Protein AF-A0A803Q021-F1 (afdb_monomer_lite)

Radius of gyration: 22.7 Å; chains: 1; bounding box: 52×65×58 Å

Sequence (276 aa):
MDTQEGVPSMPSFDFHGIDQKLVDRMVYDSLVWSSLHGLVVGDKSVQRSGKVPGVGMVHAPFALLPMPFPETHWKLACEVAPIFNELVDRVSLDAKFLQDSLSRTKKADAFTSRLLDIHSKMLDINKKEEIRLGLHRSDYMLDEQTKSLLQIEMNTISSSFAGLSSLVSDLHRSLLDNYGKLLNLDSKRVPGNTAASQFADALAKAWTEYNNPRSTVMVVAQADERNMYDQHWLSSLLKERHNITSIRKTLAEIDAEGELQADGSLIVYVAITMEN

Organism: Cannabis sativa (NCBI:txid3483)

Foldseek 3Di:
DDDDDDDPDDPFQPPVPDDVVLVVVLVVVLQVLQVVPVQWFADPVDPCLQADPPPRIGHDDDDSADGDDDPVVVVVQVVCVVVVVVVVVVVLVPLVCVCVVCVVVLVVDVVVVVVNVVSVVCVVVVDDDPQDAFLKDWDWDQDPPVRDTDTPDIGRPDPFDLQSVQSNLVSNLVSCVVCVVVSVHHNVVRDHRCSLLVLLVRVLVSVVVVPDPPDAAEDADDNGGRSVSRVVSSQVSNCPVRVGHYDYDYPVQCVVFWDADPVRDIDGDDPPPPPD

Structure (mmCIF, N/CA/C/O backbone):
data_AF-A0A803Q021-F1
#
_entry.id   AF-A0A803Q021-F1
#
loop_
_atom_site.group_PDB
_atom_site.id
_atom_site.type_symbol
_atom_site.label_atom_id
_atom_site.label_alt_id
_atom_site.label_comp_id
_atom_site.label_asym_id
_atom_site.label_entity_id
_atom_site.label_seq_id
_atom_site.pdbx_PDB_ins_code
_atom_site.Cartn_x
_atom_site.Cartn_y
_atom_site.Cartn_z
_atom_site.occupancy
_atom_site.B_iso_or_equiv
_atom_site.auth_seq_id
_atom_site.auth_comp_id
_atom_site.auth_asym_id
_atom_site.auth_atom_id
_atom_site.pdbx_PDB_model_num
ATOM 1 N N . MET A 1 1 ? -19.982 -34.304 3.442 1.00 35.66 1 MET A N 1
ATOM 2 C CA . MET A 1 1 ? -20.777 -33.063 3.525 1.00 35.66 1 MET A CA 1
ATOM 3 C C . MET A 1 1 ? -20.976 -32.822 5.002 1.00 35.66 1 MET A C 1
ATOM 5 O O . MET A 1 1 ? -21.987 -33.240 5.546 1.00 35.66 1 MET A O 1
ATOM 9 N N . ASP A 1 2 ? -19.962 -32.260 5.651 1.00 34.19 2 ASP A N 1
ATOM 10 C CA . ASP A 1 2 ? -20.057 -31.916 7.064 1.00 34.19 2 ASP A CA 1
ATOM 11 C C . ASP A 1 2 ? -20.551 -30.478 7.139 1.00 34.19 2 ASP A C 1
ATOM 13 O O . ASP A 1 2 ? -19.912 -29.542 6.658 1.00 34.19 2 ASP A O 1
ATOM 17 N N . THR A 1 3 ? -21.768 -30.340 7.645 1.00 36.06 3 THR A N 1
ATOM 18 C CA . THR A 1 3 ? -22.418 -29.072 7.948 1.00 36.06 3 THR A CA 1
ATOM 19 C C . THR A 1 3 ? -21.598 -28.346 9.007 1.00 36.06 3 THR A C 1
ATOM 21 O O . THR A 1 3 ? -21.531 -28.806 10.145 1.00 36.06 3 THR A O 1
ATOM 24 N N . GLN A 1 4 ? -20.973 -27.223 8.642 1.00 41.44 4 GLN A N 1
ATOM 25 C CA . GLN A 1 4 ? -20.421 -26.288 9.620 1.00 41.44 4 GLN A CA 1
ATOM 26 C C . GLN A 1 4 ? -21.575 -25.766 10.479 1.00 41.44 4 GLN A C 1
ATOM 28 O O . GLN A 1 4 ? -22.439 -25.028 10.005 1.00 41.44 4 GLN A O 1
ATOM 33 N N . GLU A 1 5 ? -21.612 -26.218 11.730 1.00 41.47 5 GLU A N 1
ATOM 34 C CA . GLU A 1 5 ? -22.507 -25.709 12.761 1.00 41.47 5 GLU A CA 1
ATOM 35 C C . GLU A 1 5 ? -22.336 -24.191 12.899 1.00 41.47 5 GLU A C 1
ATOM 37 O O . GLU A 1 5 ? -21.226 -23.657 12.837 1.00 41.47 5 GLU A O 1
ATOM 42 N N . GLY A 1 6 ? -23.470 -23.499 13.036 1.00 42.66 6 GLY A N 1
ATOM 43 C CA . GLY A 1 6 ? -23.569 -22.047 12.988 1.00 42.66 6 GLY A CA 1
ATOM 44 C C . GLY A 1 6 ? -22.618 -21.356 13.960 1.00 42.66 6 GLY A C 1
ATOM 45 O O . GLY A 1 6 ? -22.761 -21.461 15.177 1.00 42.66 6 GLY A O 1
ATOM 46 N N . VAL A 1 7 ? -21.678 -20.592 13.404 1.00 44.84 7 VAL A N 1
ATOM 47 C CA . VAL A 1 7 ? -20.877 -19.631 14.163 1.00 44.84 7 VAL A CA 1
ATOM 48 C C . VAL A 1 7 ? -21.850 -18.628 14.798 1.00 44.84 7 VAL A C 1
ATOM 50 O O . VAL A 1 7 ? -22.617 -17.998 14.062 1.00 44.84 7 VAL A O 1
ATOM 53 N N . PRO A 1 8 ? -21.857 -18.462 16.134 1.00 42.19 8 PRO A N 1
ATOM 54 C CA . PRO A 1 8 ? -22.720 -17.489 16.790 1.00 42.19 8 PRO A CA 1
ATOM 55 C C . PRO A 1 8 ? -22.469 -16.100 16.198 1.00 42.19 8 PRO A C 1
ATOM 57 O O . PRO A 1 8 ? -21.315 -15.687 16.055 1.00 42.19 8 PRO A O 1
ATOM 60 N N . SER A 1 9 ? -23.534 -15.370 15.855 1.00 51.19 9 SER A N 1
ATOM 61 C CA . SER A 1 9 ? -23.416 -13.968 15.451 1.00 51.19 9 SER A CA 1
ATOM 62 C C . SER A 1 9 ? -22.733 -13.201 16.580 1.00 51.19 9 SER A C 1
ATOM 64 O O . SER A 1 9 ? -23.278 -13.128 17.685 1.00 51.19 9 SER A O 1
ATOM 66 N N . MET A 1 10 ? -21.537 -12.662 16.331 1.00 54.12 10 MET A N 1
ATOM 67 C CA . MET A 1 10 ? -20.866 -11.824 17.321 1.00 54.12 10 MET A CA 1
ATOM 68 C C . MET A 1 10 ? -21.789 -10.649 17.661 1.00 54.12 10 MET A C 1
ATOM 70 O O . MET A 1 10 ? -22.279 -10.005 16.730 1.00 54.12 10 MET A O 1
ATOM 74 N N . PRO A 1 11 ? -22.058 -10.365 18.949 1.00 55.38 11 PRO A N 1
ATOM 75 C CA . PRO A 1 11 ? -22.826 -9.186 19.309 1.00 55.38 11 PRO A CA 1
ATOM 76 C C . PRO A 1 11 ? -22.106 -7.962 18.737 1.00 55.38 11 PRO A C 1
ATOM 78 O O . PRO A 1 11 ? -20.938 -7.716 19.045 1.00 55.38 11 PRO A O 1
ATOM 81 N N . SER A 1 12 ? -22.781 -7.240 17.843 1.00 67.50 12 SER A N 1
ATOM 82 C CA . SER A 1 12 ? -22.238 -6.029 17.241 1.00 67.50 12 SER A CA 1
ATOM 83 C C . SER A 1 12 ? -22.109 -4.976 18.331 1.00 67.50 12 SER A C 1
ATOM 85 O O . SER A 1 12 ? -23.104 -4.611 18.959 1.00 67.50 12 SER A O 1
ATOM 87 N N . PHE A 1 13 ? -20.893 -4.493 18.565 1.00 79.94 13 PHE A N 1
ATOM 88 C CA . PHE A 1 13 ? -20.697 -3.307 19.382 1.00 79.94 13 PHE A CA 1
ATOM 89 C C . PHE A 1 13 ? -21.426 -2.132 18.714 1.00 79.94 13 PHE A C 1
ATOM 91 O O . PHE A 1 13 ? -21.143 -1.806 17.560 1.00 79.94 13 PHE A O 1
ATOM 98 N N . ASP A 1 14 ? -22.402 -1.543 19.407 1.00 88.38 14 ASP A N 1
ATOM 99 C CA . ASP A 1 14 ? -23.195 -0.439 18.870 1.00 88.38 14 ASP A CA 1
ATOM 100 C C . ASP A 1 14 ? -22.430 0.882 19.008 1.00 88.38 14 ASP A C 1
ATOM 102 O O . ASP A 1 14 ? -22.472 1.555 20.039 1.00 88.38 14 ASP A O 1
ATOM 106 N N . PHE A 1 15 ? -21.728 1.258 17.938 1.00 90.75 15 PHE A N 1
ATOM 107 C CA . PHE A 1 15 ? -21.011 2.529 17.860 1.00 90.75 15 PHE A CA 1
ATOM 108 C C . PHE A 1 15 ? -21.937 3.751 17.957 1.00 90.75 15 PHE A C 1
ATOM 110 O O . PHE A 1 15 ? -21.487 4.816 18.375 1.00 90.75 15 PHE A O 1
ATOM 117 N N . HIS A 1 16 ? -23.212 3.620 17.580 1.00 91.44 16 HIS A N 1
ATOM 118 C CA . HIS A 1 16 ? -24.169 4.729 17.575 1.00 91.44 16 HIS A CA 1
ATOM 119 C C . HIS A 1 16 ? -24.819 4.957 18.944 1.00 91.44 16 HIS A C 1
ATOM 121 O O . HIS A 1 16 ? -25.372 6.028 19.184 1.00 91.44 16 HIS A O 1
ATOM 127 N N . GLY A 1 17 ? -24.712 3.984 19.850 1.00 93.31 17 GLY A N 1
ATOM 128 C CA . GLY A 1 17 ? -25.168 4.088 21.235 1.00 93.31 17 GLY A CA 1
ATOM 129 C C . GLY A 1 17 ? -24.193 4.804 22.181 1.00 93.31 17 GLY A C 1
ATOM 130 O O . GLY A 1 17 ? -24.505 4.962 23.362 1.00 93.31 17 GLY A O 1
ATOM 131 N N . ILE A 1 18 ? -23.012 5.223 21.708 1.00 95.56 18 ILE A N 1
ATOM 132 C CA . ILE A 1 18 ? -22.006 5.908 22.535 1.00 95.56 18 ILE A CA 1
ATOM 133 C C . ILE A 1 18 ? -22.474 7.334 22.857 1.00 95.56 18 ILE A C 1
ATOM 135 O O . ILE A 1 18 ? -22.915 8.068 21.976 1.00 95.56 18 ILE A O 1
ATOM 139 N N . ASP A 1 19 ? -22.323 7.752 24.119 1.00 96.56 19 ASP A N 1
ATOM 140 C CA . ASP A 1 19 ? -22.608 9.126 24.545 1.00 96.56 19 ASP A CA 1
ATOM 141 C C . ASP A 1 19 ? -21.867 10.158 23.677 1.00 96.56 19 ASP A C 1
ATOM 143 O O . ASP A 1 19 ? -20.648 10.084 23.495 1.00 96.56 19 ASP A O 1
ATOM 147 N N . GLN A 1 20 ? -22.597 11.159 23.179 1.00 97.75 20 GLN A N 1
ATOM 148 C CA . GLN A 1 20 ? -22.058 12.138 22.233 1.00 97.75 20 GLN A CA 1
ATOM 149 C C . GLN A 1 20 ? -20.861 12.916 22.798 1.00 97.75 20 GLN A C 1
ATOM 151 O O . GLN A 1 20 ? -19.923 13.196 22.059 1.00 97.75 20 GLN A O 1
ATOM 156 N N . LYS A 1 21 ? -20.823 13.219 24.105 1.00 97.81 21 LYS A N 1
ATOM 157 C CA . LYS A 1 21 ? -19.677 13.940 24.691 1.00 97.81 21 LYS A CA 1
ATOM 158 C C . LYS A 1 21 ? -18.426 13.071 24.715 1.00 97.81 21 LYS A C 1
ATOM 160 O O . LYS A 1 21 ? -17.315 13.593 24.603 1.00 97.81 21 LYS A O 1
ATOM 165 N N . LEU A 1 22 ? -18.591 11.758 24.885 1.00 97.62 22 LEU A N 1
ATOM 166 C CA . LEU A 1 22 ? -17.490 10.809 24.770 1.00 97.62 22 LEU A CA 1
ATOM 167 C C . LEU A 1 22 ? -17.011 10.705 23.317 1.00 97.62 22 LEU A C 1
ATOM 169 O O . LEU A 1 22 ? -15.803 10.730 23.089 1.00 97.62 22 LEU A O 1
ATOM 173 N N . VAL A 1 23 ? -17.932 10.663 22.347 1.00 98.31 23 VAL A N 1
ATOM 174 C CA . VAL A 1 23 ? -17.594 10.712 20.913 1.00 98.31 23 VAL A CA 1
ATOM 175 C C . VAL A 1 23 ? -16.797 11.974 20.589 1.00 98.31 23 VAL A C 1
ATOM 177 O O . VAL A 1 23 ? -15.701 11.862 20.049 1.00 98.31 23 VAL A O 1
ATOM 180 N N . ASP A 1 24 ? -17.280 13.154 20.982 1.00 98.44 24 ASP A N 1
ATOM 181 C CA . ASP A 1 24 ? -16.617 14.437 20.711 1.00 98.44 24 ASP A CA 1
ATOM 182 C C . ASP A 1 24 ? -15.193 14.479 21.285 1.00 98.44 24 ASP A C 1
ATOM 184 O O . ASP A 1 24 ? -14.266 14.980 20.645 1.00 98.44 24 ASP A O 1
ATOM 188 N N . ARG A 1 25 ? -14.996 13.904 22.479 1.00 98.44 25 ARG A N 1
ATOM 189 C CA . ARG A 1 25 ? -13.673 13.807 23.101 1.00 98.44 25 ARG A CA 1
ATOM 190 C C . ARG A 1 25 ? -12.745 12.863 22.336 1.00 98.44 25 ARG A C 1
ATOM 192 O O . ARG A 1 25 ? -11.607 13.234 22.065 1.00 98.44 25 ARG A O 1
ATOM 199 N N . MET A 1 26 ? -13.220 11.673 21.966 1.00 98.56 26 MET A N 1
ATOM 200 C CA . MET A 1 26 ? -12.429 10.731 21.167 1.00 98.56 26 MET A CA 1
ATOM 201 C C . MET A 1 26 ? -12.078 11.316 19.797 1.00 98.56 26 MET A C 1
ATOM 203 O O . MET A 1 26 ? -10.949 11.154 19.338 1.00 98.56 26 MET A O 1
ATOM 207 N N . VAL A 1 27 ? -13.012 12.030 19.159 1.00 98.75 27 VAL A N 1
ATOM 208 C CA . VAL A 1 27 ? -12.762 12.744 17.902 1.00 98.75 27 VAL A CA 1
ATOM 209 C C . VAL A 1 27 ? -11.647 13.764 18.101 1.00 98.75 27 VAL A C 1
ATOM 211 O O . VAL A 1 27 ? -10.656 13.706 17.377 1.00 98.75 27 VAL A O 1
ATOM 214 N N . TYR A 1 28 ? -11.748 14.637 19.105 1.00 98.75 28 TYR A N 1
ATOM 215 C CA . TYR A 1 28 ? -10.704 15.620 19.400 1.00 98.75 28 TYR A CA 1
ATOM 216 C C . TYR A 1 28 ? -9.325 14.963 19.584 1.00 98.75 28 TYR A C 1
ATOM 218 O O . TYR A 1 28 ? -8.371 15.332 18.895 1.00 98.75 28 TYR A O 1
ATOM 226 N N . ASP A 1 29 ? -9.231 13.941 20.437 1.00 98.75 29 ASP A N 1
ATOM 227 C CA . ASP A 1 29 ? -7.969 13.244 20.705 1.00 98.75 29 ASP A CA 1
ATOM 228 C C . ASP A 1 29 ? -7.414 12.551 19.458 1.00 98.75 29 ASP A C 1
ATOM 230 O O . ASP A 1 29 ? -6.210 12.595 19.212 1.00 98.75 29 ASP A O 1
ATOM 234 N N . SER A 1 30 ? -8.278 11.954 18.632 1.00 98.75 30 SER A N 1
ATOM 235 C CA . SER A 1 30 ? -7.865 11.282 17.397 1.00 98.75 30 SER A CA 1
ATOM 236 C C . SER A 1 30 ? -7.298 12.252 16.358 1.00 98.75 30 SER A C 1
ATOM 238 O O . SER A 1 30 ? -6.314 11.935 15.686 1.00 98.75 30 SER A O 1
ATOM 240 N N . LEU A 1 31 ? -7.861 13.460 16.263 1.00 98.81 31 LEU A N 1
ATOM 241 C CA . LEU A 1 31 ? -7.383 14.512 15.366 1.00 98.81 31 LEU A CA 1
ATOM 242 C C . LEU A 1 31 ? -6.040 15.083 15.839 1.00 98.81 31 LEU A C 1
ATOM 244 O O . LEU A 1 31 ? -5.130 15.281 15.025 1.00 98.81 31 LEU A O 1
ATOM 248 N N . VAL A 1 32 ? -5.883 15.292 17.151 1.00 98.75 32 VAL A N 1
ATOM 249 C CA . VAL A 1 32 ? -4.602 15.693 17.752 1.00 98.75 32 VAL A CA 1
ATOM 250 C C . VAL A 1 32 ? -3.550 14.608 17.529 1.00 98.75 32 VAL A C 1
ATOM 252 O O . VAL A 1 32 ? -2.468 14.902 17.020 1.00 98.75 32 VAL A O 1
ATOM 255 N N . TRP A 1 33 ? -3.870 13.350 17.839 1.00 98.81 33 TRP A N 1
ATOM 256 C CA . TRP A 1 33 ? -2.958 12.223 17.660 1.00 98.81 33 TRP A CA 1
ATOM 257 C C . TRP A 1 33 ? -2.510 12.102 16.203 1.00 98.81 33 TRP A C 1
ATOM 259 O O . TRP A 1 33 ? -1.310 12.033 15.945 1.00 98.81 33 TRP A O 1
ATOM 269 N N . SER A 1 34 ? -3.448 12.173 15.253 1.00 98.75 34 SER A N 1
ATOM 270 C CA . SER A 1 34 ? -3.150 12.085 13.817 1.00 98.75 34 SER A CA 1
ATOM 271 C C . SER A 1 34 ? -2.183 13.175 13.358 1.00 98.75 34 SER A C 1
ATOM 273 O O . SER A 1 34 ? -1.263 12.904 12.588 1.00 98.75 34 SER A O 1
ATOM 275 N N . SER A 1 35 ? -2.354 14.392 13.881 1.00 98.56 35 SER A N 1
ATOM 276 C CA . SER A 1 35 ? -1.490 15.537 13.577 1.00 98.56 35 SER A CA 1
ATOM 277 C C . SER A 1 35 ? -0.072 15.364 14.133 1.00 98.56 35 SER A C 1
ATOM 279 O O . SER A 1 35 ? 0.894 15.724 13.466 1.00 98.56 35 SER A O 1
ATOM 281 N N . LEU A 1 36 ? 0.065 14.795 15.336 1.00 98.56 36 LEU A N 1
ATOM 282 C CA . LEU A 1 36 ? 1.360 14.581 15.996 1.00 98.56 36 LEU A CA 1
ATOM 283 C C . LEU A 1 36 ? 2.151 13.398 15.420 1.00 98.56 36 LEU A C 1
ATOM 285 O O . LEU A 1 36 ? 3.376 13.402 15.487 1.00 98.56 36 LEU A O 1
ATOM 289 N N . HIS A 1 37 ? 1.461 12.401 14.865 1.00 98.25 37 HIS A N 1
ATOM 290 C CA . HIS A 1 37 ? 2.068 11.146 14.407 1.00 98.25 37 HIS A CA 1
ATOM 291 C C . HIS A 1 37 ? 2.097 11.010 12.881 1.00 98.25 37 HIS A C 1
ATOM 293 O O . HIS A 1 37 ? 2.441 9.951 12.370 1.00 98.25 37 HIS A O 1
ATOM 299 N N . GLY A 1 38 ? 1.737 12.056 12.134 1.00 98.06 38 GLY A N 1
ATOM 300 C CA . GLY A 1 38 ? 1.836 12.047 10.673 1.00 98.06 38 GLY A CA 1
ATOM 301 C C . GLY A 1 38 ? 0.835 11.122 9.970 1.00 98.06 38 GLY A C 1
ATOM 302 O O . GLY A 1 38 ? 1.117 10.659 8.865 1.00 98.06 38 GLY A O 1
ATOM 303 N N . LEU A 1 39 ? -0.338 10.873 10.569 1.00 98.69 39 LEU A N 1
ATOM 304 C CA . LEU A 1 39 ? -1.477 10.232 9.897 1.00 98.69 39 LEU A CA 1
ATOM 305 C C . LEU A 1 39 ? -2.213 11.284 9.053 1.00 98.69 39 LEU A C 1
ATOM 307 O O . LEU A 1 39 ? -3.313 11.733 9.381 1.00 98.69 39 LEU A O 1
ATOM 311 N N . VAL A 1 40 ? -1.555 11.737 7.986 1.00 98.56 40 VAL A N 1
ATOM 312 C CA . VAL A 1 40 ? -1.977 12.888 7.178 1.00 98.56 40 VAL A CA 1
ATOM 313 C C . VAL A 1 40 ? -1.883 12.614 5.680 1.00 98.56 40 VAL A C 1
ATOM 315 O O . VAL A 1 40 ? -1.092 11.792 5.220 1.00 98.56 40 VAL A O 1
ATOM 318 N N . VAL A 1 41 ? -2.689 13.349 4.920 1.00 98.69 41 VAL A N 1
ATOM 319 C CA . VAL A 1 41 ? -2.677 13.413 3.455 1.00 98.69 41 VAL A CA 1
ATOM 320 C C . VAL A 1 41 ? -2.753 14.873 3.004 1.00 98.69 41 VAL A C 1
ATOM 322 O O . VAL A 1 41 ? -3.067 15.773 3.787 1.00 98.69 41 VAL A O 1
ATOM 325 N N . GLY A 1 42 ? -2.483 15.126 1.727 1.00 98.62 42 GLY A N 1
ATOM 326 C CA . GLY A 1 42 ? -2.761 16.418 1.114 1.00 98.62 42 GLY A CA 1
ATOM 327 C C . GLY A 1 42 ? -4.268 16.662 0.967 1.00 98.62 42 GLY A C 1
ATOM 328 O O . GLY A 1 42 ? -4.994 15.820 0.437 1.00 98.62 42 GLY A O 1
ATOM 329 N N . ASP A 1 43 ? -4.751 17.828 1.395 1.00 98.31 43 ASP A N 1
ATOM 330 C CA . ASP A 1 43 ? -6.150 18.229 1.257 1.00 98.31 43 ASP A CA 1
ATOM 331 C C . ASP A 1 43 ? -6.512 18.428 -0.222 1.00 98.31 43 ASP A C 1
ATOM 333 O O . ASP A 1 43 ? -5.882 19.203 -0.948 1.00 98.31 43 ASP A O 1
ATOM 337 N N . LYS A 1 44 ? -7.571 17.752 -0.676 1.00 96.88 44 LYS A N 1
ATOM 338 C CA . LYS A 1 44 ? -8.103 17.871 -2.039 1.00 96.88 44 LYS A CA 1
ATOM 339 C C . LYS A 1 44 ? -8.527 19.293 -2.417 1.00 96.88 44 LYS A C 1
ATOM 341 O O . LYS A 1 44 ? -8.500 19.615 -3.604 1.00 96.88 44 LYS A O 1
ATOM 346 N N . SER A 1 45 ? -8.902 20.120 -1.439 1.00 97.88 45 SER A N 1
ATOM 347 C CA . SER A 1 45 ? -9.303 21.517 -1.637 1.00 97.88 45 SER A CA 1
ATOM 348 C C . SER A 1 45 ? -8.114 22.461 -1.859 1.00 97.88 45 SER A C 1
ATOM 350 O O . SER A 1 45 ? -8.285 23.556 -2.392 1.00 97.88 45 SER A O 1
ATOM 352 N N . VAL A 1 46 ? -6.896 22.027 -1.516 1.00 98.00 46 VAL A N 1
ATOM 353 C CA . VAL A 1 46 ? -5.671 22.819 -1.648 1.00 98.00 46 VAL A CA 1
ATOM 354 C C . VAL A 1 46 ? -4.879 22.342 -2.862 1.00 98.00 46 VAL A C 1
ATOM 356 O O . VAL A 1 46 ? -4.320 21.250 -2.874 1.00 98.00 46 VAL A O 1
ATOM 359 N N . GLN A 1 47 ? -4.767 23.184 -3.890 1.00 95.81 47 GLN A N 1
ATOM 360 C CA . GLN A 1 47 ? -4.137 22.819 -5.168 1.00 95.81 47 GLN A CA 1
ATOM 361 C C . GLN A 1 47 ? -2.687 22.317 -5.029 1.00 95.81 47 GLN A C 1
ATOM 363 O O . GLN A 1 47 ? -2.258 21.451 -5.784 1.00 95.81 47 GLN A O 1
ATOM 368 N N . ARG A 1 48 ? -1.925 22.853 -4.067 1.00 97.31 48 ARG A N 1
ATOM 369 C CA . ARG A 1 48 ? -0.498 22.535 -3.875 1.00 97.31 48 ARG A CA 1
ATOM 370 C C . ARG A 1 48 ? -0.241 21.277 -3.039 1.00 97.31 48 ARG A C 1
ATOM 372 O O . ARG A 1 48 ? 0.903 20.834 -2.990 1.00 97.31 48 ARG A O 1
ATOM 379 N N . SER A 1 49 ? -1.262 20.700 -2.404 1.00 98.00 49 SER A N 1
ATOM 380 C CA . SER A 1 49 ? -1.102 19.638 -1.396 1.00 98.00 49 SER A CA 1
ATOM 381 C C . SER A 1 49 ? -0.615 18.295 -1.955 1.00 98.00 49 SER A C 1
ATOM 383 O O . SER A 1 49 ? -0.094 17.472 -1.213 1.00 98.00 49 SER A O 1
ATOM 385 N N . GLY A 1 50 ? -0.760 18.073 -3.267 1.00 97.25 50 GLY A N 1
ATOM 386 C CA . GLY A 1 50 ? -0.216 16.906 -3.968 1.00 97.25 50 GLY A CA 1
ATOM 387 C C . GLY A 1 50 ? 1.212 17.088 -4.493 1.00 97.25 50 GLY A C 1
ATOM 388 O O . GLY A 1 50 ? 1.783 16.131 -5.003 1.00 97.25 50 GLY A O 1
ATOM 389 N N . LYS A 1 51 ? 1.792 18.292 -4.384 1.00 97.06 51 LYS A N 1
ATOM 390 C CA . LYS A 1 51 ? 3.127 18.614 -4.931 1.00 97.06 51 LYS A CA 1
ATOM 391 C C . LYS A 1 51 ? 4.112 19.120 -3.888 1.00 97.06 51 LYS A C 1
ATOM 393 O O . LYS A 1 51 ? 5.305 18.875 -4.011 1.00 97.06 51 LYS A O 1
ATOM 398 N N . VAL A 1 52 ? 3.630 19.870 -2.898 1.00 97.81 52 VAL A N 1
ATOM 399 C CA . VAL A 1 52 ? 4.466 20.568 -1.918 1.00 97.81 52 VAL A CA 1
ATOM 400 C C . VAL A 1 52 ? 4.250 19.941 -0.541 1.00 97.81 52 VAL A C 1
ATOM 402 O O . VAL A 1 52 ? 3.203 20.188 0.067 1.00 97.81 52 VAL A O 1
ATOM 405 N N . PRO A 1 53 ? 5.218 19.160 -0.028 1.00 97.56 53 PRO A N 1
ATOM 406 C CA . PRO A 1 53 ? 5.140 18.604 1.315 1.00 97.56 53 PRO A CA 1
ATOM 407 C C . PRO A 1 53 ? 4.958 19.698 2.373 1.00 97.56 53 PRO A C 1
ATOM 409 O O . PRO A 1 53 ? 5.499 20.798 2.265 1.00 97.56 53 PRO A O 1
ATOM 412 N N . GLY A 1 54 ? 4.195 19.385 3.418 1.00 97.50 54 GLY A N 1
ATOM 413 C CA . GLY A 1 54 ? 3.970 20.275 4.564 1.00 97.50 54 GLY A CA 1
ATOM 414 C C . GLY A 1 54 ? 2.933 21.384 4.345 1.00 97.50 54 GLY A C 1
ATOM 415 O O . GLY A 1 54 ? 2.644 22.130 5.278 1.00 97.50 54 GLY A O 1
ATOM 416 N N . VAL A 1 55 ? 2.338 21.494 3.153 1.00 97.50 55 VAL A N 1
ATOM 417 C CA . VAL A 1 55 ? 1.338 22.523 2.826 1.00 97.50 55 VAL A CA 1
ATOM 418 C C . VAL A 1 55 ? -0.028 21.890 2.580 1.00 97.50 55 VAL A C 1
ATOM 420 O O . VAL A 1 55 ? -0.150 20.939 1.816 1.00 97.50 55 VAL A O 1
ATOM 423 N N . GLY A 1 56 ? -1.078 22.461 3.182 1.00 97.94 56 GLY A N 1
ATOM 424 C CA . GLY A 1 56 ? -2.453 21.990 2.984 1.00 97.94 56 GLY A CA 1
ATOM 425 C C . GLY A 1 56 ? -2.656 20.553 3.455 1.00 97.94 56 GLY A C 1
ATOM 426 O O . GLY A 1 56 ? -3.285 19.771 2.753 1.00 97.94 56 GLY A O 1
ATOM 427 N N . MET A 1 57 ? -2.065 20.192 4.595 1.00 98.44 57 MET A N 1
ATOM 428 C CA . MET A 1 57 ? -2.237 18.872 5.195 1.00 98.44 57 MET A CA 1
ATOM 429 C C . MET A 1 57 ? -3.585 18.769 5.898 1.00 98.44 57 MET A C 1
ATOM 431 O O . MET A 1 57 ? -4.032 19.712 6.550 1.00 98.44 57 MET A O 1
ATOM 435 N N . VAL A 1 58 ? -4.185 17.590 5.813 1.00 98.62 58 VAL A N 1
ATOM 436 C CA . VAL A 1 58 ? -5.363 17.195 6.582 1.00 98.62 58 VAL A CA 1
ATOM 437 C C . VAL A 1 58 ? -5.137 15.783 7.113 1.00 98.62 58 VAL A C 1
ATOM 439 O O . VAL A 1 58 ? -4.360 15.023 6.532 1.00 98.62 58 VAL A O 1
ATOM 442 N N . HIS A 1 59 ? -5.777 15.419 8.224 1.00 98.62 59 HIS A N 1
ATOM 443 C CA . HIS A 1 59 ? -5.728 14.039 8.701 1.00 98.62 59 HIS A CA 1
ATOM 444 C C . HIS A 1 59 ? -6.191 13.079 7.592 1.00 98.62 59 HIS A C 1
ATOM 446 O O . HIS A 1 59 ? -7.101 13.395 6.816 1.00 98.62 59 HIS A O 1
ATOM 452 N N . ALA A 1 60 ? -5.577 11.899 7.510 1.00 98.62 60 ALA A N 1
ATOM 453 C CA . ALA A 1 60 ? -6.112 10.848 6.656 1.00 98.62 60 ALA A CA 1
ATOM 454 C C . ALA A 1 60 ? -7.541 10.505 7.131 1.00 98.62 60 ALA A C 1
ATOM 456 O O . ALA A 1 60 ? -7.793 10.505 8.338 1.00 98.62 60 ALA A O 1
ATOM 457 N N . PRO A 1 61 ? -8.506 10.237 6.240 1.00 98.44 61 PRO A N 1
ATOM 458 C CA . PRO A 1 61 ? -9.812 9.748 6.668 1.00 98.44 61 PRO A CA 1
ATOM 459 C C . PRO A 1 61 ? -9.672 8.404 7.399 1.00 98.44 61 PRO A C 1
ATOM 461 O O . PRO A 1 61 ? -9.055 7.479 6.874 1.00 98.44 61 PRO A O 1
ATOM 464 N N . PHE A 1 62 ? -10.251 8.285 8.594 1.00 98.44 62 PHE A N 1
ATOM 465 C CA . PHE A 1 62 ? -10.211 7.065 9.404 1.00 98.44 62 PHE A CA 1
ATOM 466 C C . PHE A 1 62 ? -11.562 6.794 10.079 1.00 98.44 62 PHE A C 1
ATOM 468 O O . PHE A 1 62 ? -12.344 7.712 10.329 1.00 98.44 62 PHE A O 1
ATOM 475 N N . ALA A 1 63 ? -11.827 5.527 10.403 1.00 98.38 63 ALA A N 1
ATOM 476 C CA . ALA A 1 63 ? -12.882 5.163 11.347 1.00 98.38 63 ALA A CA 1
ATOM 477 C C . ALA A 1 63 ? -12.413 5.477 12.775 1.00 98.38 63 ALA A C 1
ATOM 479 O O . ALA A 1 63 ? -11.265 5.190 13.112 1.00 98.38 63 ALA A O 1
ATOM 480 N N . LEU A 1 64 ? -13.275 6.056 13.616 1.00 98.38 64 LEU A N 1
ATOM 481 C CA . LEU A 1 64 ? -12.889 6.492 14.966 1.00 98.38 64 LEU A CA 1
ATOM 482 C C . LEU A 1 64 ? -12.485 5.323 15.880 1.00 98.38 64 LEU A C 1
ATOM 484 O O . LEU A 1 64 ? -11.575 5.453 16.691 1.00 98.38 64 LEU A O 1
ATOM 488 N N . LEU A 1 65 ? -13.156 4.181 15.737 1.00 98.00 65 LEU A N 1
ATOM 489 C CA . LEU A 1 65 ? -12.914 2.959 16.500 1.00 98.00 65 LEU A CA 1
ATOM 490 C C . LEU A 1 65 ? -12.666 1.783 15.540 1.00 98.00 65 LEU A C 1
ATOM 492 O O . LEU A 1 65 ? -13.111 1.835 14.388 1.00 98.00 65 LEU A O 1
ATOM 496 N N . PRO A 1 66 ? -11.957 0.729 15.983 1.00 97.00 66 PRO A N 1
ATOM 497 C CA . PRO A 1 66 ? -11.662 -0.422 15.140 1.00 97.00 66 PRO A CA 1
ATOM 498 C C . PRO A 1 66 ? -12.924 -1.221 14.803 1.00 97.00 66 PRO A C 1
ATOM 500 O O . PRO A 1 66 ? -13.816 -1.397 15.635 1.00 97.00 66 PRO A O 1
ATOM 503 N N . MET A 1 67 ? -12.964 -1.761 13.586 1.00 94.12 67 MET A N 1
ATOM 504 C CA . MET A 1 67 ? -14.063 -2.608 13.126 1.00 94.12 67 MET A CA 1
ATOM 505 C C . MET A 1 67 ? -13.961 -4.022 13.720 1.00 94.12 67 MET A C 1
ATOM 507 O O . MET A 1 67 ? -12.874 -4.608 13.698 1.00 94.12 67 MET A O 1
ATOM 511 N N . PRO A 1 68 ? -15.068 -4.619 14.205 1.00 93.75 68 PRO A N 1
ATOM 512 C CA . PRO A 1 68 ? -15.075 -6.013 14.626 1.00 93.75 68 PRO A CA 1
ATOM 513 C C . PRO A 1 68 ? -14.791 -6.941 13.443 1.00 93.75 68 PRO A C 1
ATOM 515 O O . PRO A 1 68 ? -15.440 -6.849 12.402 1.00 93.75 68 PRO A O 1
ATOM 518 N N . PHE A 1 69 ? -13.857 -7.873 13.623 1.00 96.12 69 PHE A N 1
ATOM 519 C CA . PHE A 1 69 ? -13.540 -8.886 12.622 1.00 96.12 69 PHE A CA 1
ATOM 520 C C . PHE A 1 69 ? -13.197 -10.221 13.302 1.00 96.12 69 PHE A C 1
ATOM 522 O O . PHE A 1 69 ? -12.484 -10.211 14.311 1.00 96.12 69 PHE A O 1
ATOM 529 N N . PRO A 1 70 ? -13.697 -11.374 12.814 1.00 96.44 70 PRO A N 1
ATOM 530 C CA . PRO A 1 70 ? -13.415 -12.657 13.449 1.00 96.44 70 PRO A CA 1
ATOM 531 C C . PRO A 1 70 ? -11.933 -13.038 13.355 1.00 96.44 70 PRO A C 1
ATOM 533 O O . PRO A 1 70 ? -11.335 -13.051 12.279 1.00 96.44 70 PRO A O 1
ATOM 536 N N . GLU A 1 71 ? -11.352 -13.426 14.490 1.00 96.88 71 GLU A N 1
ATOM 537 C CA . GLU A 1 71 ? -9.938 -13.810 14.582 1.00 96.88 71 GLU A CA 1
ATOM 538 C C . GLU A 1 71 ? -9.600 -15.022 13.695 1.00 96.88 71 GLU A C 1
ATOM 540 O O . GLU A 1 71 ? -8.503 -15.104 13.150 1.00 96.88 71 GLU A O 1
ATOM 545 N N . THR A 1 72 ? -10.552 -15.940 13.503 1.00 97.88 72 THR A N 1
ATOM 546 C CA . THR A 1 72 ? -10.416 -17.109 12.618 1.00 97.88 72 THR A CA 1
ATOM 547 C C . THR A 1 72 ? -10.191 -16.706 11.165 1.00 97.88 72 THR A C 1
ATOM 549 O O . THR A 1 72 ? -9.292 -17.226 10.511 1.00 97.88 72 THR A O 1
ATOM 552 N N . HIS A 1 73 ? -10.969 -15.746 10.665 1.00 98.44 73 HIS A N 1
ATOM 553 C CA . HIS A 1 73 ? -10.846 -15.256 9.293 1.00 98.44 73 HIS A CA 1
ATOM 554 C C . HIS A 1 73 ? -9.607 -14.375 9.135 1.00 98.44 73 HIS A C 1
ATOM 556 O O . HIS A 1 73 ? -8.964 -14.416 8.091 1.00 98.44 73 HIS A O 1
ATOM 562 N N . TRP A 1 74 ? -9.220 -13.632 10.177 1.00 98.38 74 TRP A N 1
ATOM 563 C CA . TRP A 1 74 ? -7.972 -12.865 10.164 1.00 98.38 74 TRP A CA 1
ATOM 564 C C . TRP A 1 74 ? -6.754 -13.788 10.038 1.00 98.38 74 TRP A C 1
ATOM 566 O O . TRP A 1 74 ? -5.907 -13.567 9.175 1.00 98.38 74 TRP A O 1
ATOM 576 N N . LYS A 1 75 ? -6.707 -14.870 10.828 1.00 98.50 75 LYS A N 1
ATOM 577 C CA . LYS A 1 75 ? -5.650 -15.890 10.734 1.00 98.50 75 LYS A CA 1
ATOM 578 C C . LYS A 1 75 ? -5.602 -16.535 9.355 1.00 98.50 75 LYS A C 1
ATOM 580 O O . LYS A 1 75 ? -4.522 -16.605 8.783 1.00 98.50 75 LYS A O 1
ATOM 585 N N . LEU A 1 76 ? -6.756 -16.902 8.790 1.00 98.50 76 LEU A N 1
ATOM 586 C CA . LEU A 1 76 ? -6.824 -17.441 7.430 1.00 98.50 76 LEU A CA 1
ATOM 587 C C . LEU A 1 76 ? -6.194 -16.483 6.406 1.00 98.50 76 LEU A C 1
ATOM 589 O O . LEU A 1 76 ? -5.373 -16.916 5.604 1.00 98.50 76 LEU A O 1
ATOM 593 N N . ALA A 1 77 ? -6.528 -15.187 6.457 1.00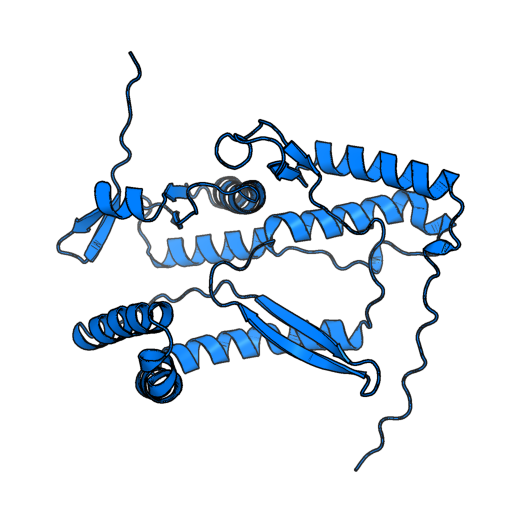 98.56 77 ALA A N 1
ATOM 594 C CA . ALA A 1 77 ? -5.950 -14.182 5.559 1.00 98.56 77 ALA A CA 1
ATOM 595 C C . ALA A 1 77 ? -4.417 -14.094 5.688 1.00 98.56 77 ALA A C 1
ATOM 597 O O . ALA A 1 77 ? -3.712 -13.973 4.684 1.00 98.56 77 ALA A O 1
ATOM 598 N N . CYS A 1 78 ? -3.894 -14.183 6.916 1.00 98.44 78 CYS A N 1
ATOM 599 C CA . CYS A 1 78 ? -2.455 -14.213 7.175 1.00 98.44 78 CYS A CA 1
ATOM 600 C C . CYS A 1 78 ? -1.792 -15.502 6.664 1.00 98.44 78 CYS A C 1
ATOM 602 O O . CYS A 1 78 ? -0.710 -15.438 6.084 1.00 98.44 78 CYS A O 1
ATOM 604 N N . GLU A 1 79 ? -2.427 -16.658 6.860 1.00 98.62 79 GLU A N 1
ATOM 605 C CA . GLU A 1 79 ? -1.908 -17.972 6.459 1.00 98.62 79 GLU A CA 1
ATOM 606 C C . GLU A 1 79 ? -1.781 -18.108 4.937 1.00 98.62 79 GLU A C 1
ATOM 608 O O . GLU A 1 79 ? -0.809 -18.684 4.447 1.00 98.62 79 GLU A O 1
ATOM 613 N N . VAL A 1 80 ? -2.721 -17.539 4.176 1.00 98.62 80 VAL A N 1
ATOM 614 C CA . VAL A 1 80 ? -2.692 -17.609 2.706 1.00 98.62 80 VAL A CA 1
ATOM 615 C C . VAL A 1 80 ? -1.789 -16.558 2.056 1.00 98.62 80 VAL A C 1
ATOM 617 O O . VAL A 1 80 ? -1.431 -16.715 0.891 1.00 98.62 80 VAL A O 1
ATOM 620 N N . ALA A 1 81 ? -1.374 -15.510 2.774 1.00 98.75 81 ALA A N 1
ATOM 621 C CA . ALA A 1 81 ? -0.501 -14.465 2.232 1.00 98.75 81 ALA A CA 1
ATOM 622 C C . ALA A 1 81 ? 0.807 -15.005 1.602 1.00 98.75 81 ALA A C 1
ATOM 624 O O . ALA A 1 81 ? 1.065 -14.692 0.438 1.00 98.75 81 ALA A O 1
ATOM 625 N N . PRO A 1 82 ? 1.619 -15.856 2.272 1.00 98.69 82 PRO A N 1
ATOM 626 C CA . PRO A 1 82 ? 2.811 -16.431 1.642 1.00 98.69 82 PRO A CA 1
ATOM 627 C C . PRO A 1 82 ? 2.486 -17.375 0.474 1.00 98.69 82 PRO A C 1
ATOM 629 O O . PRO A 1 82 ? 3.292 -17.495 -0.445 1.00 98.69 82 PRO A O 1
ATOM 632 N N . ILE A 1 83 ? 1.308 -18.007 0.470 1.00 98.81 83 ILE A N 1
ATOM 633 C CA . ILE A 1 83 ? 0.855 -18.861 -0.638 1.00 98.81 83 ILE A CA 1
ATOM 634 C C . ILE A 1 83 ? 0.582 -18.004 -1.878 1.00 98.81 83 ILE A C 1
ATOM 636 O O . ILE A 1 83 ? 1.022 -18.349 -2.973 1.00 98.81 83 ILE A O 1
ATOM 640 N N . PHE A 1 84 ? -0.090 -16.861 -1.712 1.00 98.81 84 PHE A N 1
ATOM 641 C CA . PHE A 1 84 ? -0.310 -15.912 -2.803 1.00 98.81 84 PHE A CA 1
ATOM 642 C C . PHE A 1 84 ? 0.990 -15.285 -3.308 1.00 98.81 84 PHE A C 1
ATOM 644 O O . PHE A 1 84 ? 1.115 -15.075 -4.512 1.00 98.81 84 PHE A O 1
ATOM 651 N N . ASN A 1 85 ? 1.964 -15.030 -2.431 1.00 98.81 85 ASN A N 1
ATOM 652 C CA . ASN A 1 85 ? 3.277 -14.532 -2.849 1.00 98.81 85 ASN A CA 1
ATOM 653 C C . ASN A 1 85 ? 3.964 -15.512 -3.812 1.00 98.81 85 ASN A C 1
ATOM 655 O O . ASN A 1 85 ? 4.399 -15.110 -4.889 1.00 98.81 85 ASN A O 1
ATOM 659 N N . GLU A 1 86 ? 4.001 -16.800 -3.457 1.00 98.81 86 GLU A N 1
ATOM 660 C CA . GLU A 1 86 ? 4.555 -17.843 -4.328 1.00 98.81 86 GLU A CA 1
ATOM 661 C C . GLU A 1 86 ? 3.730 -17.997 -5.611 1.00 98.81 86 GLU A C 1
ATOM 663 O O . GLU A 1 86 ? 4.286 -18.087 -6.703 1.00 98.81 86 GLU A O 1
ATOM 668 N N . LEU A 1 87 ? 2.396 -17.983 -5.509 1.00 98.81 87 LEU A N 1
ATOM 669 C CA . LEU A 1 87 ? 1.519 -18.083 -6.675 1.00 98.81 87 LEU A CA 1
ATOM 670 C C . LEU A 1 87 ? 1.796 -16.963 -7.685 1.00 98.81 87 LEU A C 1
ATOM 672 O O . LEU A 1 87 ? 1.894 -17.239 -8.879 1.00 98.81 87 LEU A O 1
ATOM 676 N N . VAL A 1 88 ? 1.943 -15.719 -7.219 1.00 98.75 88 VAL A N 1
ATOM 677 C CA . VAL A 1 88 ? 2.252 -14.574 -8.084 1.00 98.75 88 VAL A CA 1
ATOM 678 C C . VAL A 1 88 ? 3.615 -14.743 -8.754 1.00 98.75 88 VAL A C 1
ATOM 680 O O . VAL A 1 88 ? 3.688 -14.557 -9.969 1.00 98.75 88 VAL A O 1
ATOM 683 N N . ASP A 1 89 ? 4.664 -15.152 -8.029 1.00 98.62 89 ASP A N 1
ATOM 684 C CA . ASP A 1 89 ? 5.984 -15.395 -8.638 1.00 98.62 89 ASP A CA 1
ATOM 685 C C . ASP A 1 89 ? 5.897 -16.486 -9.712 1.00 98.62 89 ASP A C 1
ATOM 687 O O . ASP A 1 89 ? 6.278 -16.269 -10.863 1.00 98.62 89 ASP A O 1
ATOM 691 N N . ARG A 1 90 ? 5.299 -17.634 -9.383 1.00 98.44 90 ARG A N 1
ATOM 692 C CA . ARG A 1 90 ? 5.173 -18.778 -10.297 1.00 98.44 90 ARG A CA 1
ATOM 693 C C . ARG A 1 90 ? 4.362 -18.448 -11.546 1.00 98.44 90 ARG A C 1
ATOM 695 O O . ARG A 1 90 ? 4.748 -18.869 -12.634 1.00 98.44 90 ARG A O 1
ATOM 702 N N . VAL A 1 91 ? 3.272 -17.695 -11.406 1.00 98.56 91 VAL A N 1
ATOM 703 C CA . VAL A 1 91 ? 2.465 -17.224 -12.543 1.00 98.56 91 VAL A CA 1
ATOM 704 C C . VAL A 1 91 ? 3.234 -16.195 -13.373 1.00 98.56 91 VAL A C 1
ATOM 706 O O . VAL A 1 91 ? 3.144 -16.230 -14.598 1.00 98.56 91 VAL A O 1
ATOM 709 N N . SER A 1 92 ? 4.028 -15.320 -12.745 1.00 97.81 92 SER A N 1
ATOM 710 C CA . SER A 1 92 ? 4.837 -14.322 -13.463 1.00 97.81 92 SER A CA 1
ATOM 711 C C . SER A 1 92 ? 5.888 -14.945 -14.389 1.00 97.81 92 SER A C 1
ATOM 713 O O . SER A 1 92 ? 6.245 -14.349 -15.403 1.00 97.81 92 SER A O 1
ATOM 715 N N . LEU A 1 93 ? 6.345 -16.161 -14.072 1.00 96.94 93 LEU A N 1
ATOM 716 C CA . LEU A 1 93 ? 7.306 -16.919 -14.874 1.00 96.94 93 LEU A CA 1
ATOM 717 C C . LEU A 1 93 ? 6.663 -17.644 -16.070 1.00 96.94 93 LEU A C 1
ATOM 719 O O . LEU A 1 93 ? 7.372 -18.026 -17.002 1.00 96.94 93 LEU A O 1
ATOM 723 N N . ASP A 1 94 ? 5.339 -17.830 -16.081 1.00 97.94 94 ASP A N 1
ATOM 724 C CA . ASP A 1 94 ? 4.622 -18.436 -17.206 1.00 97.94 94 ASP A CA 1
ATOM 725 C C . ASP A 1 94 ? 4.150 -17.362 -18.195 1.00 97.94 94 ASP A C 1
ATOM 727 O O . ASP A 1 94 ? 2.986 -16.955 -18.267 1.00 97.94 94 ASP A O 1
ATOM 731 N N . ALA A 1 95 ? 5.102 -16.898 -19.002 1.00 96.56 95 ALA A N 1
ATOM 732 C CA . ALA A 1 95 ? 4.865 -15.872 -20.006 1.00 96.56 95 ALA A CA 1
ATOM 733 C C . ALA A 1 95 ? 3.775 -16.256 -21.019 1.00 96.56 95 ALA A C 1
ATOM 735 O O . ALA A 1 95 ? 3.013 -15.395 -21.472 1.00 96.56 95 ALA A O 1
ATOM 736 N N . LYS A 1 96 ? 3.687 -17.548 -21.368 1.00 97.75 96 LYS A N 1
ATOM 737 C CA . LYS A 1 96 ? 2.671 -18.062 -22.288 1.00 97.75 96 LYS A CA 1
ATOM 738 C C . LYS A 1 96 ? 1.291 -17.949 -21.655 1.00 97.75 96 LYS A C 1
ATOM 740 O O . LYS A 1 96 ? 0.387 -17.429 -22.303 1.00 97.75 96 LYS A O 1
ATOM 745 N N . PHE A 1 97 ? 1.140 -18.370 -20.400 1.00 98.62 97 PHE A N 1
ATOM 746 C CA . PHE A 1 97 ? -0.109 -18.229 -19.659 1.00 98.62 97 PHE A CA 1
ATOM 747 C C . PHE A 1 97 ? -0.579 -16.771 -19.604 1.00 98.62 97 PHE A C 1
ATOM 749 O O . PHE A 1 97 ? -1.746 -16.506 -19.899 1.00 98.62 97 PHE A O 1
ATOM 756 N N . LEU A 1 98 ? 0.313 -15.822 -19.294 1.00 98.56 98 LEU A N 1
ATOM 757 C CA . LEU A 1 98 ? -0.034 -14.396 -19.236 1.00 98.56 98 LEU A CA 1
ATOM 758 C C . LEU A 1 98 ? -0.482 -13.848 -20.600 1.00 98.56 98 LEU A C 1
ATOM 760 O O . LEU A 1 98 ? -1.538 -13.217 -20.695 1.00 98.56 98 LEU A O 1
ATOM 764 N N . GLN A 1 99 ? 0.290 -14.107 -21.660 1.00 98.00 99 GLN A N 1
ATOM 765 C CA . GLN A 1 99 ? -0.027 -13.634 -23.014 1.00 98.00 99 GLN A CA 1
ATOM 766 C C . GLN A 1 99 ? -1.319 -14.263 -23.551 1.00 98.00 99 GLN A C 1
ATOM 768 O O . GLN A 1 99 ? -2.168 -13.555 -24.098 1.00 98.00 99 GLN A O 1
ATOM 773 N N . ASP A 1 100 ? -1.505 -15.572 -23.360 1.00 98.44 100 ASP A N 1
ATOM 774 C CA . ASP A 1 100 ? -2.687 -16.290 -23.840 1.00 98.44 100 ASP A CA 1
ATOM 775 C C . ASP A 1 100 ? -3.948 -15.834 -23.082 1.00 98.44 100 ASP A C 1
ATOM 777 O O . ASP A 1 100 ? -4.960 -15.507 -23.716 1.00 98.44 100 ASP A O 1
ATOM 781 N N . SER A 1 101 ? -3.874 -15.712 -21.749 1.00 98.62 101 SER A N 1
ATOM 782 C CA . SER A 1 101 ? -4.999 -15.281 -20.900 1.00 98.62 101 SER A CA 1
ATOM 783 C C . SER A 1 101 ? -5.452 -13.849 -21.193 1.00 98.62 101 SER A C 1
ATOM 785 O O . SER A 1 101 ? -6.651 -13.567 -21.199 1.00 98.62 101 SER A O 1
ATOM 787 N N . LEU A 1 102 ? -4.514 -12.942 -21.486 1.00 98.50 102 LEU A N 1
ATOM 788 C CA . LEU A 1 102 ? -4.804 -11.527 -21.745 1.00 98.50 102 LEU A CA 1
ATOM 789 C C . LEU A 1 102 ? -4.948 -11.192 -23.240 1.00 98.50 102 LEU A C 1
ATOM 791 O O . LEU A 1 102 ? -5.192 -10.039 -23.595 1.00 98.50 102 LEU A O 1
ATOM 795 N N . SER A 1 103 ? -4.864 -12.177 -24.137 1.00 97.88 103 SER A N 1
ATOM 796 C CA . SER A 1 103 ? -4.895 -11.972 -25.596 1.00 97.88 103 SER A CA 1
ATOM 797 C C . SER A 1 103 ? -6.169 -11.286 -26.113 1.00 97.88 103 SER A C 1
ATOM 799 O O . SER A 1 103 ? -6.119 -10.502 -27.065 1.00 97.88 103 SER A O 1
ATOM 801 N N . ARG A 1 104 ? -7.328 -11.558 -25.496 1.00 98.38 104 ARG A N 1
ATOM 802 C CA . ARG A 1 104 ? -8.591 -10.865 -25.809 1.00 98.38 104 ARG A CA 1
ATOM 803 C C . ARG A 1 104 ? -8.604 -9.454 -25.229 1.00 98.38 104 ARG A C 1
ATOM 805 O O . ARG A 1 104 ? -8.978 -8.522 -25.937 1.00 98.38 104 ARG A O 1
ATOM 812 N N . THR A 1 105 ? -8.133 -9.296 -23.993 1.00 98.19 105 THR A N 1
ATOM 813 C CA . THR A 1 105 ? -8.008 -8.001 -23.307 1.00 98.19 105 THR A CA 1
ATOM 814 C C . THR A 1 105 ? -7.112 -7.047 -24.085 1.00 98.19 105 THR A C 1
ATOM 816 O O . THR A 1 105 ? -7.490 -5.900 -24.286 1.00 98.19 105 THR A O 1
ATOM 819 N N . LYS A 1 106 ? -6.000 -7.539 -24.650 1.00 97.69 106 LYS A N 1
ATOM 820 C CA . LYS A 1 106 ? -5.096 -6.773 -25.523 1.00 97.69 106 LYS A CA 1
ATOM 821 C C . LYS A 1 106 ? -5.820 -6.050 -26.663 1.00 97.69 106 LYS A C 1
ATOM 823 O O . LYS A 1 106 ? -5.427 -4.958 -27.049 1.00 97.69 106 LYS A O 1
ATOM 828 N N . LYS A 1 107 ? -6.873 -6.657 -27.218 1.00 97.94 107 LYS A N 1
ATOM 829 C CA . LYS A 1 107 ? -7.651 -6.085 -28.330 1.00 97.94 107 LYS A CA 1
ATOM 830 C C . LYS A 1 107 ? -8.694 -5.067 -27.869 1.00 97.94 107 LYS A C 1
ATOM 832 O O . LYS A 1 107 ? -9.134 -4.260 -28.679 1.00 97.94 107 LYS A O 1
ATOM 837 N N . ALA A 1 108 ? -9.120 -5.150 -26.610 1.00 98.25 108 ALA A N 1
ATOM 838 C CA . ALA A 1 108 ? -10.199 -4.344 -26.049 1.00 98.25 108 ALA A CA 1
ATOM 839 C C . ALA A 1 108 ? -9.695 -3.162 -25.205 1.00 98.25 108 ALA A C 1
ATOM 841 O O . ALA A 1 108 ? -10.385 -2.151 -25.121 1.00 98.25 108 ALA A O 1
ATOM 842 N N . ASP A 1 109 ? -8.507 -3.274 -24.604 1.00 98.44 109 ASP A N 1
ATOM 843 C CA . ASP A 1 109 ? -7.930 -2.267 -23.715 1.00 98.44 109 ASP A CA 1
ATOM 844 C C . ASP A 1 109 ? -6.520 -1.847 -24.161 1.00 98.44 109 ASP A C 1
ATOM 846 O O . ASP A 1 109 ? -5.554 -2.616 -24.103 1.00 98.44 109 ASP A O 1
ATOM 850 N N . ALA A 1 110 ? -6.398 -0.587 -24.584 1.00 98.56 110 ALA A N 1
ATOM 851 C CA . ALA A 1 110 ? -5.146 -0.018 -25.076 1.00 98.56 110 ALA A CA 1
ATOM 852 C C . ALA A 1 110 ? -4.071 0.085 -23.984 1.00 98.56 110 ALA A C 1
ATOM 854 O O . ALA A 1 110 ? -2.880 -0.015 -24.290 1.00 98.56 110 ALA A O 1
ATOM 855 N N . PHE A 1 111 ? -4.473 0.268 -22.722 1.00 98.44 111 PHE A N 1
ATOM 856 C CA . PHE A 1 111 ? -3.534 0.338 -21.606 1.00 98.44 111 PHE A CA 1
ATOM 857 C C . PHE A 1 111 ? -2.862 -1.022 -21.377 1.00 98.44 111 PHE A C 1
ATOM 859 O O . PHE A 1 111 ? -1.638 -1.129 -21.487 1.00 98.44 111 PHE A O 1
ATOM 866 N N . THR A 1 112 ? -3.653 -2.081 -21.185 1.00 98.50 112 THR A N 1
ATOM 867 C CA . THR A 1 112 ? -3.150 -3.458 -21.053 1.00 98.50 112 THR A CA 1
ATOM 868 C C . THR A 1 112 ? -2.368 -3.895 -22.288 1.00 98.50 112 THR A C 1
ATOM 870 O O . THR A 1 112 ? -1.350 -4.574 -22.154 1.00 98.50 112 THR A O 1
ATOM 873 N N . SER A 1 113 ? -2.774 -3.473 -23.493 1.00 98.62 113 SER A N 1
ATOM 874 C CA . SER A 1 113 ? -2.008 -3.776 -24.707 1.00 98.62 113 SER A CA 1
ATOM 875 C C . SER A 1 113 ? -0.565 -3.292 -24.620 1.00 98.62 113 SER A C 1
ATOM 877 O O . SER A 1 113 ? 0.345 -4.057 -24.932 1.00 98.62 113 SER A O 1
ATOM 879 N N . ARG A 1 114 ? -0.344 -2.057 -24.155 1.00 98.69 114 ARG A N 1
ATOM 880 C CA . ARG A 1 114 ? 1.006 -1.496 -24.015 1.00 98.69 114 ARG A CA 1
ATOM 881 C C . ARG A 1 114 ? 1.835 -2.227 -22.959 1.00 98.69 114 ARG A C 1
ATOM 883 O O . ARG A 1 114 ? 3.030 -2.419 -23.169 1.00 98.69 114 ARG A O 1
ATOM 890 N N . LEU A 1 115 ? 1.217 -2.677 -21.864 1.00 98.56 115 LEU A N 1
ATOM 891 C CA . LEU A 1 115 ? 1.893 -3.513 -20.864 1.00 98.56 115 LEU A CA 1
ATOM 892 C C . LEU A 1 115 ? 2.330 -4.856 -21.465 1.00 98.56 115 LEU A C 1
ATOM 894 O O . LEU A 1 115 ? 3.470 -5.278 -21.273 1.00 98.56 115 LEU A O 1
ATOM 898 N N . LEU A 1 116 ? 1.459 -5.496 -22.251 1.00 98.56 116 LEU A N 1
ATOM 899 C CA . LEU A 1 116 ? 1.783 -6.744 -22.946 1.00 98.56 116 LEU A CA 1
ATOM 900 C C . LEU A 1 116 ? 2.858 -6.561 -24.017 1.00 98.56 116 LEU A C 1
ATOM 902 O O . LEU A 1 116 ? 3.628 -7.488 -24.243 1.00 98.56 116 LEU A O 1
ATOM 906 N N . ASP A 1 117 ? 2.935 -5.393 -24.659 1.00 98.50 117 ASP A N 1
ATOM 907 C CA . ASP A 1 117 ? 4.001 -5.078 -25.614 1.00 98.50 117 ASP A CA 1
ATOM 908 C C . ASP A 1 117 ? 5.365 -4.952 -24.918 1.00 98.50 117 ASP A C 1
ATOM 910 O O . ASP A 1 117 ? 6.360 -5.460 -25.433 1.00 98.50 117 ASP A O 1
ATOM 914 N N . ILE A 1 118 ? 5.424 -4.328 -23.734 1.00 98.31 118 ILE A N 1
ATOM 915 C CA . ILE A 1 118 ? 6.644 -4.303 -22.907 1.00 98.31 118 ILE A CA 1
ATOM 916 C C . ILE A 1 118 ? 7.014 -5.726 -22.479 1.00 98.31 118 ILE A C 1
ATOM 918 O O . ILE A 1 118 ? 8.159 -6.134 -22.655 1.00 98.31 118 ILE A O 1
ATOM 922 N N . HIS A 1 119 ? 6.045 -6.500 -21.984 1.00 97.94 119 HIS A N 1
ATOM 923 C CA . HIS A 1 119 ? 6.265 -7.893 -21.598 1.00 97.94 119 HIS A CA 1
ATOM 924 C C . HIS A 1 119 ? 6.804 -8.728 -22.772 1.00 97.94 119 HIS A C 1
ATOM 926 O O . HIS A 1 119 ? 7.810 -9.407 -22.610 1.00 97.94 119 HIS A O 1
ATOM 932 N N . SER A 1 120 ? 6.225 -8.616 -23.976 1.00 97.69 120 SER A N 1
ATOM 933 C CA . SER A 1 120 ? 6.733 -9.285 -25.185 1.00 97.69 120 SER A CA 1
ATOM 934 C C . SER A 1 120 ? 8.180 -8.907 -25.505 1.00 97.69 120 SER A C 1
ATOM 936 O O . SER A 1 120 ? 8.991 -9.797 -25.739 1.00 97.69 120 SER A O 1
ATOM 938 N N . LYS A 1 121 ? 8.539 -7.617 -25.438 1.00 97.56 121 LYS A N 1
ATOM 939 C CA . LYS A 1 121 ? 9.928 -7.178 -25.662 1.00 97.56 121 LYS A CA 1
ATOM 940 C C . LYS A 1 121 ? 10.899 -7.786 -24.650 1.00 97.56 121 LYS A C 1
ATOM 942 O O . LYS A 1 121 ? 12.009 -8.145 -25.025 1.00 97.56 121 LYS A O 1
ATOM 947 N N . MET A 1 122 ? 10.496 -7.921 -23.386 1.00 96.19 122 MET A N 1
ATOM 948 C CA . MET A 1 122 ? 11.336 -8.563 -22.368 1.00 96.19 122 MET A CA 1
ATOM 949 C C . MET A 1 122 ? 11.567 -10.051 -22.660 1.00 96.19 122 MET A C 1
ATOM 951 O O . MET A 1 122 ? 12.675 -10.540 -22.439 1.00 96.19 122 MET A O 1
ATOM 955 N N . LEU A 1 123 ? 10.569 -10.751 -23.214 1.00 95.19 123 LEU A N 1
ATOM 956 C CA . LEU A 1 123 ? 10.722 -12.140 -23.669 1.00 95.19 123 LEU A CA 1
ATOM 957 C C . LEU A 1 123 ? 11.682 -12.248 -24.857 1.00 95.19 123 LEU A C 1
ATOM 959 O O . LEU A 1 123 ? 12.513 -13.151 -24.873 1.00 95.19 123 LEU A O 1
ATOM 963 N N . ASP A 1 124 ? 11.613 -11.310 -25.807 1.00 96.62 124 ASP A N 1
ATOM 964 C CA . ASP A 1 124 ? 12.511 -11.274 -26.970 1.00 96.62 124 ASP A CA 1
ATOM 965 C C . ASP A 1 124 ? 13.970 -11.008 -26.562 1.00 96.62 124 ASP A C 1
ATOM 967 O O . ASP A 1 124 ? 14.893 -11.611 -27.108 1.00 96.62 124 ASP A O 1
ATOM 971 N N . ILE A 1 125 ? 14.182 -10.129 -25.573 1.00 94.19 125 ILE A N 1
ATOM 972 C CA . ILE A 1 125 ? 15.505 -9.874 -24.978 1.00 94.19 125 ILE A CA 1
ATOM 973 C C . ILE A 1 125 ? 16.012 -11.118 -24.227 1.00 94.19 125 ILE A C 1
ATOM 975 O O . ILE A 1 125 ? 17.221 -11.329 -24.133 1.00 94.19 125 ILE A O 1
ATOM 979 N N . ASN A 1 126 ? 15.098 -11.940 -23.697 1.00 91.25 126 ASN A N 1
ATOM 980 C CA . ASN A 1 126 ? 15.382 -13.156 -22.932 1.00 91.25 126 ASN A CA 1
ATOM 981 C C . ASN A 1 126 ? 16.365 -12.914 -21.768 1.00 91.25 126 ASN A C 1
ATOM 983 O O . ASN A 1 126 ? 17.235 -13.738 -21.467 1.00 91.25 126 ASN A O 1
ATOM 987 N N . LYS A 1 127 ? 16.243 -11.749 -21.116 1.00 87.25 127 LYS A N 1
ATOM 988 C CA . LYS A 1 127 ? 17.011 -11.422 -19.912 1.00 87.25 127 LYS A CA 1
ATOM 989 C C . LYS A 1 127 ? 16.442 -12.197 -18.728 1.00 87.25 127 LYS A C 1
ATOM 991 O O . LYS A 1 127 ? 15.239 -12.194 -18.484 1.00 87.25 127 LYS A O 1
ATOM 996 N N . LYS A 1 128 ? 17.326 -12.837 -17.968 1.00 86.56 128 LYS A N 1
ATOM 997 C CA . LYS A 1 128 ?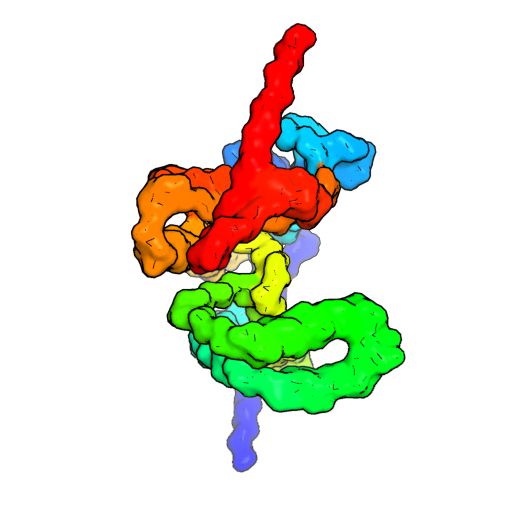 16.965 -13.536 -16.736 1.00 86.56 128 LYS A CA 1
ATOM 998 C C . LYS A 1 128 ? 16.975 -12.557 -15.561 1.00 86.56 128 LYS A C 1
ATOM 1000 O O . LYS A 1 128 ? 18.024 -12.017 -15.226 1.00 86.56 128 LYS A O 1
ATOM 1005 N N . GLU A 1 129 ? 15.824 -12.374 -14.920 1.00 91.00 129 GLU A N 1
ATOM 1006 C CA . GLU A 1 129 ? 15.693 -11.585 -13.689 1.00 91.00 129 GLU A CA 1
ATOM 1007 C C . GLU A 1 129 ? 15.888 -12.495 -12.466 1.00 91.00 129 GLU A C 1
ATOM 1009 O O . GLU A 1 129 ? 14.986 -13.238 -12.062 1.00 91.00 129 GLU A O 1
ATOM 1014 N N . GLU A 1 130 ? 17.100 -12.495 -11.904 1.00 93.62 130 GLU A N 1
ATOM 1015 C CA . GLU A 1 130 ? 17.469 -13.386 -10.791 1.00 93.62 130 GLU A CA 1
ATOM 1016 C C . GLU A 1 130 ? 16.932 -12.909 -9.438 1.00 93.62 130 GLU A C 1
ATOM 1018 O O . GLU A 1 130 ? 16.613 -13.735 -8.583 1.00 93.62 130 GLU A O 1
ATOM 1023 N N . ILE A 1 131 ? 16.763 -11.595 -9.276 1.00 97.75 131 ILE A N 1
ATOM 1024 C CA . ILE A 1 131 ? 16.232 -10.962 -8.068 1.00 97.75 131 ILE A CA 1
ATOM 1025 C C . ILE A 1 131 ? 14.830 -10.443 -8.388 1.00 97.75 131 ILE A C 1
ATOM 1027 O O . ILE A 1 131 ? 14.663 -9.578 -9.246 1.00 97.75 131 ILE A O 1
ATOM 1031 N N . ARG A 1 132 ? 13.813 -10.965 -7.697 1.00 98.19 132 ARG A N 1
ATOM 1032 C CA . ARG A 1 132 ? 12.409 -10.559 -7.858 1.00 98.19 132 ARG A CA 1
ATOM 1033 C C . ARG A 1 132 ? 11.828 -10.215 -6.493 1.00 98.19 132 ARG A C 1
ATOM 1035 O O . ARG A 1 132 ? 11.948 -10.996 -5.553 1.00 98.19 132 ARG A O 1
ATOM 1042 N N . LEU A 1 133 ? 11.225 -9.034 -6.382 1.00 98.56 133 LEU A N 1
ATOM 1043 C CA . LEU A 1 133 ? 10.613 -8.538 -5.150 1.00 98.56 133 LEU A CA 1
ATOM 1044 C C . LEU A 1 133 ? 9.124 -8.268 -5.380 1.00 98.56 133 LEU A C 1
ATOM 1046 O O . LEU A 1 133 ? 8.760 -7.503 -6.271 1.00 98.56 133 LEU A O 1
ATOM 1050 N N . GLY A 1 134 ? 8.282 -8.849 -4.527 1.00 98.44 134 GLY A N 1
ATOM 1051 C CA . GLY A 1 134 ? 6.848 -8.583 -4.467 1.00 98.44 134 GLY A CA 1
ATOM 1052 C C . GLY A 1 134 ? 6.467 -7.817 -3.202 1.00 98.44 134 GLY A C 1
ATOM 1053 O O . GLY A 1 134 ? 6.733 -8.278 -2.095 1.00 98.44 134 GLY A O 1
ATOM 1054 N N . LEU A 1 135 ? 5.819 -6.660 -3.363 1.00 98.56 135 LEU A N 1
ATOM 1055 C CA . LEU A 1 135 ? 5.193 -5.893 -2.279 1.00 98.56 135 LEU A CA 1
ATOM 1056 C C . LEU A 1 135 ? 3.677 -5.868 -2.507 1.00 98.56 135 LEU A C 1
ATOM 1058 O O . LEU A 1 135 ? 3.113 -4.935 -3.085 1.00 98.56 135 LEU A O 1
ATOM 1062 N N . HIS A 1 136 ? 3.028 -6.966 -2.133 1.00 98.62 136 HIS A N 1
ATOM 1063 C CA . HIS A 1 136 ? 1.645 -7.245 -2.506 1.00 98.62 136 HIS A CA 1
ATOM 1064 C C . HIS A 1 136 ? 0.639 -6.870 -1.419 1.00 98.62 136 HIS A C 1
ATOM 1066 O O . HIS A 1 136 ? 0.978 -6.783 -0.238 1.00 98.62 136 HIS A O 1
ATOM 1072 N N . ARG A 1 137 ? -0.625 -6.714 -1.825 1.00 98.75 137 ARG A N 1
ATOM 1073 C CA . ARG A 1 137 ? -1.774 -6.681 -0.916 1.00 98.75 137 ARG A CA 1
ATOM 1074 C C . ARG A 1 137 ? -2.903 -7.524 -1.497 1.00 98.75 137 ARG A C 1
ATOM 1076 O O . ARG A 1 137 ? -3.337 -7.289 -2.618 1.00 98.75 137 ARG A O 1
ATOM 1083 N N . SER A 1 138 ? -3.370 -8.502 -0.733 1.00 98.75 138 SER A N 1
ATOM 1084 C CA . SER A 1 138 ? -4.564 -9.268 -1.078 1.00 98.75 138 SER A CA 1
ATOM 1085 C C . SER A 1 138 ? -5.739 -8.718 -0.286 1.00 98.75 138 SER A C 1
ATOM 1087 O O . SER A 1 138 ? -5.682 -8.693 0.945 1.00 98.75 138 SER A O 1
ATOM 1089 N N . ASP A 1 139 ? -6.789 -8.305 -0.985 1.00 98.75 139 ASP A N 1
ATOM 1090 C CA . ASP A 1 139 ? -7.949 -7.648 -0.387 1.00 98.75 139 ASP A CA 1
ATOM 1091 C C . ASP A 1 139 ? -9.112 -8.638 -0.253 1.00 98.75 139 ASP A C 1
ATOM 1093 O O . ASP A 1 139 ? -9.343 -9.467 -1.135 1.00 98.75 139 ASP A O 1
ATOM 1097 N N . TYR A 1 140 ? -9.838 -8.574 0.867 1.00 98.75 140 TYR A N 1
ATOM 1098 C CA . TYR A 1 140 ? -10.864 -9.555 1.225 1.00 98.75 140 TYR A CA 1
ATOM 1099 C C . TYR A 1 140 ? -12.141 -8.901 1.749 1.00 98.75 140 TYR A C 1
ATOM 1101 O O . TYR A 1 140 ? -12.098 -7.860 2.407 1.00 98.75 140 TYR A O 1
ATOM 1109 N N . MET A 1 141 ? -13.271 -9.577 1.544 1.00 98.38 141 MET A N 1
ATOM 1110 C CA . MET A 1 141 ? -14.523 -9.316 2.256 1.00 98.38 141 MET A CA 1
ATOM 1111 C C . MET A 1 141 ? -15.035 -10.597 2.916 1.00 98.38 141 MET A C 1
ATOM 1113 O O . MET A 1 141 ? -14.860 -11.698 2.395 1.00 98.38 141 MET A O 1
ATOM 1117 N N . LEU A 1 142 ? -15.668 -10.447 4.080 1.00 97.75 142 LEU A N 1
ATOM 1118 C CA . LEU A 1 142 ? -16.376 -11.530 4.755 1.00 97.75 142 LEU A CA 1
ATOM 1119 C C . LEU A 1 142 ? -17.827 -11.533 4.276 1.00 97.75 142 LEU A C 1
ATOM 1121 O O . LEU A 1 142 ? -18.576 -10.607 4.587 1.00 97.75 142 LEU A O 1
ATOM 1125 N N . ASP A 1 143 ? -18.217 -12.564 3.534 1.00 97.12 143 ASP A N 1
ATOM 1126 C CA . ASP A 1 143 ? -19.599 -12.704 3.084 1.00 97.12 143 ASP A CA 1
ATOM 1127 C C . ASP A 1 143 ? -20.524 -13.036 4.263 1.00 97.12 143 ASP A C 1
ATOM 1129 O O . ASP A 1 143 ? -20.254 -13.940 5.060 1.00 97.12 143 ASP A O 1
ATOM 1133 N N . GLU A 1 144 ? -21.632 -12.305 4.393 1.00 93.62 144 GLU A N 1
ATOM 1134 C CA . GLU A 1 144 ? -22.509 -12.431 5.556 1.00 93.62 144 GLU A CA 1
ATOM 1135 C C . GLU A 1 144 ? -23.292 -13.748 5.556 1.00 93.62 144 GLU A C 1
ATOM 1137 O O . GLU A 1 144 ? -23.506 -14.318 6.627 1.00 93.62 144 GLU A O 1
ATOM 1142 N N . GLN A 1 145 ? -23.715 -14.239 4.391 1.00 95.56 145 GLN A N 1
ATOM 1143 C CA . GLN A 1 145 ? -24.573 -15.422 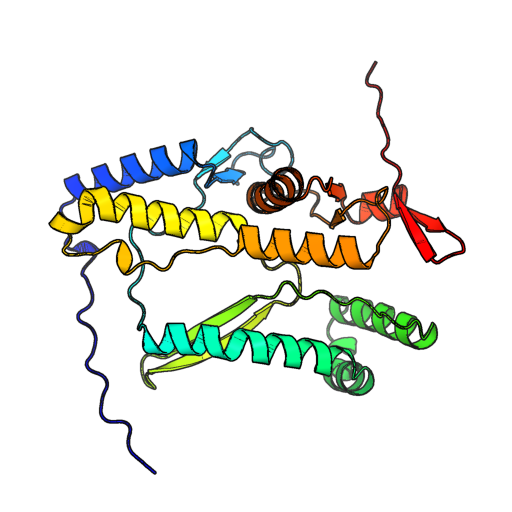4.304 1.00 95.56 145 GLN A CA 1
ATOM 1144 C C . GLN A 1 145 ? -23.770 -16.705 4.501 1.00 95.56 145 GLN A C 1
ATOM 1146 O O . GLN A 1 145 ? -24.137 -17.560 5.304 1.00 95.56 145 GLN A O 1
ATOM 1151 N N . THR A 1 146 ? -22.650 -16.821 3.794 1.00 96.50 146 THR A N 1
ATOM 1152 C CA . THR A 1 146 ? -21.785 -18.005 3.818 1.00 96.50 146 THR A CA 1
ATOM 1153 C C . THR A 1 146 ? -20.748 -17.965 4.932 1.00 96.50 146 THR A C 1
ATOM 1155 O O . THR A 1 146 ? -20.073 -18.967 5.162 1.00 96.50 146 THR A O 1
ATOM 1158 N N . LYS A 1 147 ? -20.572 -16.812 5.597 1.00 95.06 147 LYS A N 1
ATOM 1159 C CA . LYS A 1 147 ? -19.504 -16.564 6.582 1.00 95.06 147 LYS A CA 1
ATOM 1160 C C . LYS A 1 147 ? -18.114 -16.909 6.041 1.00 95.06 147 LYS A C 1
ATOM 1162 O O . LYS A 1 147 ? -17.220 -17.253 6.811 1.00 95.06 147 LYS A O 1
ATOM 1167 N N . SER A 1 148 ? -17.921 -16.820 4.727 1.00 97.06 148 SER A N 1
ATOM 1168 C CA . SER A 1 148 ? -16.659 -17.145 4.066 1.00 97.06 148 SER A CA 1
ATOM 1169 C C . SER A 1 148 ? -15.828 -15.889 3.838 1.00 97.06 148 SER A C 1
ATOM 1171 O O . SER A 1 148 ? -16.357 -14.848 3.449 1.00 97.06 148 SER A O 1
ATOM 1173 N N . LEU A 1 149 ? -14.517 -15.990 4.066 1.00 98.38 149 LEU A N 1
ATOM 1174 C CA . LEU A 1 149 ? -13.583 -14.951 3.646 1.00 98.38 149 LEU A CA 1
ATOM 1175 C C . LEU A 1 149 ? -13.315 -15.114 2.151 1.00 98.38 149 LEU A C 1
ATOM 1177 O O . LEU A 1 149 ? -12.768 -16.135 1.737 1.00 98.38 149 LEU A O 1
ATOM 1181 N N . LEU A 1 150 ? -13.687 -14.119 1.354 1.00 98.50 150 LEU A N 1
ATOM 1182 C CA . LEU A 1 150 ? -13.545 -14.152 -0.097 1.00 98.50 150 LEU A CA 1
ATOM 1183 C C . LEU A 1 150 ? -12.556 -13.081 -0.545 1.00 98.50 150 LEU A C 1
ATOM 1185 O O . LEU A 1 150 ? -12.642 -11.928 -0.121 1.00 98.50 150 LEU A O 1
ATOM 1189 N N . GLN A 1 151 ? -11.610 -13.477 -1.396 1.00 98.69 151 GLN A N 1
ATOM 1190 C CA . GLN A 1 151 ? -10.671 -12.551 -2.021 1.00 98.69 151 GLN A CA 1
ATOM 1191 C C . GLN A 1 151 ? -11.415 -11.700 -3.054 1.00 98.69 151 GLN A C 1
ATOM 1193 O O . GLN A 1 151 ? -12.117 -12.235 -3.912 1.00 98.69 151 GLN A O 1
ATOM 1198 N N . ILE A 1 152 ? -11.251 -10.384 -2.960 1.00 98.69 152 ILE A N 1
ATOM 1199 C CA . ILE A 1 152 ? -11.785 -9.412 -3.916 1.00 98.69 152 ILE A CA 1
ATOM 1200 C C . ILE A 1 152 ? -10.789 -9.205 -5.050 1.00 98.69 152 ILE A C 1
ATOM 1202 O O . ILE A 1 152 ? -11.143 -9.336 -6.218 1.00 98.69 152 ILE A O 1
ATOM 1206 N N . GLU A 1 153 ? -9.536 -8.910 -4.704 1.00 98.56 153 GLU A N 1
ATOM 1207 C CA . GLU A 1 153 ? -8.473 -8.670 -5.674 1.00 98.56 153 GLU A CA 1
ATOM 1208 C C . GLU A 1 153 ? -7.081 -8.915 -5.080 1.00 98.56 153 GLU A C 1
ATOM 1210 O O . GLU A 1 153 ? -6.897 -9.001 -3.862 1.00 98.56 153 GLU A O 1
ATOM 1215 N N . MET A 1 154 ? -6.095 -9.017 -5.974 1.00 98.56 154 MET A N 1
ATOM 1216 C CA . MET A 1 154 ? -4.678 -9.119 -5.645 1.00 98.56 154 MET A CA 1
ATOM 1217 C C . MET A 1 154 ? -3.931 -7.933 -6.255 1.00 98.56 154 MET A C 1
ATOM 1219 O O . MET A 1 154 ? -3.754 -7.846 -7.470 1.00 98.56 154 MET A O 1
ATOM 1223 N N . ASN A 1 155 ? -3.466 -7.032 -5.397 1.00 98.75 155 ASN A N 1
ATOM 1224 C CA . ASN A 1 155 ? -2.676 -5.875 -5.781 1.00 98.75 155 ASN A CA 1
ATOM 1225 C C . ASN A 1 155 ? -1.197 -6.261 -5.865 1.00 98.75 155 ASN A C 1
ATOM 1227 O O . ASN A 1 155 ? -0.543 -6.529 -4.853 1.00 98.75 155 ASN A O 1
ATOM 1231 N N . THR A 1 156 ? -0.665 -6.290 -7.088 1.00 98.69 156 THR A N 1
ATOM 1232 C CA . THR A 1 156 ? 0.745 -6.613 -7.365 1.00 98.69 156 THR A CA 1
ATOM 1233 C C . THR A 1 156 ? 1.611 -5.386 -7.643 1.00 98.69 156 THR A C 1
ATOM 1235 O O . THR A 1 156 ? 2.834 -5.504 -7.678 1.00 98.69 156 THR A O 1
ATOM 1238 N N . ILE A 1 157 ? 1.002 -4.206 -7.795 1.00 98.38 157 ILE A N 1
ATOM 1239 C CA . ILE A 1 157 ? 1.675 -2.943 -8.105 1.00 98.38 157 ILE A CA 1
ATOM 1240 C C . ILE A 1 157 ? 1.093 -1.804 -7.264 1.00 98.38 157 ILE A C 1
ATOM 1242 O O . ILE A 1 157 ? -0.120 -1.685 -7.128 1.00 98.38 157 ILE A O 1
ATOM 1246 N N . SER A 1 158 ? 1.963 -0.945 -6.724 1.00 96.62 158 SER A N 1
ATOM 1247 C CA . SER A 1 158 ? 1.579 0.273 -5.990 1.00 96.62 158 SER A CA 1
ATOM 1248 C C . SER A 1 158 ? 0.555 0.043 -4.861 1.00 96.62 158 SER A C 1
ATOM 1250 O O . SER A 1 158 ? -0.401 0.804 -4.680 1.00 96.62 158 SER A O 1
ATOM 1252 N N . SER A 1 159 ? 0.756 -1.024 -4.081 1.00 97.44 159 SER A N 1
ATOM 1253 C CA . SER A 1 159 ? -0.068 -1.349 -2.913 1.00 97.44 159 SER A CA 1
ATOM 1254 C C . SER A 1 159 ? 0.055 -0.257 -1.844 1.00 97.44 159 SER A C 1
ATOM 1256 O O . SER A 1 159 ? 0.984 -0.250 -1.041 1.00 97.44 159 SER A O 1
ATOM 1258 N N . SER A 1 160 ? -0.888 0.685 -1.855 1.00 96.31 160 SER A N 1
ATOM 1259 C CA . SER A 1 160 ? -0.942 1.812 -0.915 1.00 96.31 160 SER A CA 1
ATOM 1260 C C . SER A 1 160 ? -1.188 1.386 0.541 1.00 96.31 160 SER A C 1
ATOM 1262 O O . SER A 1 160 ? -1.707 0.297 0.805 1.00 96.31 160 SER A O 1
ATOM 1264 N N . PHE A 1 161 ? -0.901 2.315 1.457 1.00 98.12 161 PHE A N 1
ATOM 1265 C CA . PHE A 1 161 ? -1.237 2.315 2.884 1.00 98.12 161 PHE A CA 1
ATOM 1266 C C . PHE A 1 161 ? -0.388 1.424 3.785 1.00 98.12 161 PHE A C 1
ATOM 1268 O O . PHE A 1 161 ? -0.766 1.201 4.933 1.00 98.12 161 PHE A O 1
ATOM 1275 N N . ALA A 1 162 ? 0.779 0.956 3.340 1.00 96.94 162 ALA A N 1
ATOM 1276 C CA . ALA A 1 162 ? 1.700 0.264 4.242 1.00 96.94 162 ALA A CA 1
ATOM 1277 C C . ALA A 1 162 ? 2.139 1.171 5.410 1.00 96.94 162 ALA A C 1
ATOM 1279 O O . ALA A 1 162 ? 2.210 0.697 6.540 1.00 96.94 162 ALA A O 1
ATOM 1280 N N . GLY A 1 163 ? 2.367 2.467 5.156 1.00 96.56 163 GLY A N 1
ATOM 1281 C CA . GLY A 1 163 ? 2.683 3.480 6.166 1.00 96.56 163 GLY A CA 1
ATOM 1282 C C . GLY A 1 163 ? 1.467 3.869 7.002 1.00 96.56 163 GLY A C 1
ATOM 1283 O O . GLY A 1 163 ? 1.444 3.666 8.217 1.00 96.56 163 GLY A O 1
ATOM 1284 N N . LEU A 1 164 ? 0.428 4.401 6.355 1.00 98.31 164 LEU A N 1
ATOM 1285 C CA . LEU A 1 164 ? -0.731 4.951 7.068 1.00 98.31 164 LEU A CA 1
ATOM 1286 C C . LEU A 1 164 ? -1.540 3.886 7.824 1.00 98.31 164 LEU A C 1
ATOM 1288 O O . LEU A 1 164 ? -2.060 4.184 8.897 1.00 98.31 164 LEU A O 1
ATOM 1292 N N . SER A 1 165 ? -1.632 2.645 7.331 1.00 98.12 165 SER A N 1
ATOM 1293 C CA . SER A 1 165 ? -2.369 1.590 8.050 1.00 98.12 165 SER A CA 1
ATOM 1294 C C . SER A 1 165 ? -1.698 1.189 9.364 1.00 98.12 165 SER A C 1
ATOM 1296 O O . SER A 1 165 ? -2.405 0.881 10.324 1.00 98.12 165 SER A O 1
ATOM 1298 N N . SER A 1 166 ? -0.361 1.233 9.442 1.00 97.62 166 SER A N 1
ATOM 1299 C CA . SER A 1 166 ? 0.365 1.036 10.702 1.00 97.62 166 SER A CA 1
ATOM 1300 C C . SER A 1 166 ? -0.036 2.098 11.729 1.00 97.62 166 SER A C 1
ATOM 1302 O O . SER A 1 166 ? -0.366 1.761 12.864 1.00 97.62 166 SER A O 1
ATOM 1304 N N . LEU A 1 167 ? -0.128 3.361 11.302 1.00 98.38 167 LEU A N 1
ATOM 1305 C CA . LEU A 1 167 ? -0.556 4.465 12.164 1.00 98.38 167 LEU A CA 1
ATOM 1306 C C . LEU A 1 167 ? -2.026 4.366 12.587 1.00 98.38 167 LEU A C 1
ATOM 1308 O O . LEU A 1 167 ? -2.351 4.721 13.715 1.00 98.38 167 LEU A O 1
ATOM 1312 N N . VAL A 1 168 ? -2.924 3.873 11.728 1.00 98.69 168 VAL A N 1
ATOM 1313 C CA . VAL A 1 168 ? -4.332 3.645 12.109 1.00 98.69 168 VAL A CA 1
ATOM 1314 C C . VAL A 1 168 ? -4.435 2.591 13.213 1.00 98.69 168 VAL A C 1
ATOM 1316 O O . VAL A 1 168 ? -5.179 2.789 14.175 1.00 98.69 168 VAL A O 1
ATOM 1319 N N . SER A 1 169 ? -3.665 1.500 13.124 1.00 98.50 169 SER A N 1
ATOM 1320 C CA . SER A 1 169 ? -3.598 0.505 14.201 1.00 98.50 169 SER A CA 1
ATOM 1321 C C . SER A 1 169 ? -3.117 1.129 15.514 1.00 98.50 169 SER A C 1
ATOM 1323 O O . SER A 1 169 ? -3.724 0.888 16.558 1.00 98.50 169 SER A O 1
ATOM 1325 N N . ASP A 1 170 ? -2.081 1.970 15.473 1.00 98.50 170 ASP A N 1
ATOM 1326 C CA . ASP A 1 170 ? -1.556 2.647 16.664 1.00 98.50 170 ASP A CA 1
ATOM 1327 C C . ASP A 1 170 ? -2.540 3.674 17.245 1.00 98.50 170 ASP A C 1
ATOM 1329 O O . ASP A 1 170 ? -2.728 3.720 18.465 1.00 98.50 170 ASP A O 1
ATOM 1333 N N . LEU A 1 171 ? -3.240 4.431 16.393 1.00 98.75 171 LEU A N 1
ATOM 1334 C CA . LEU A 1 171 ? -4.317 5.337 16.794 1.00 98.75 171 LEU A CA 1
ATOM 1335 C C . LEU A 1 171 ? -5.418 4.583 17.546 1.00 98.75 171 LEU A C 1
ATOM 1337 O O . LEU A 1 171 ? -5.812 4.987 18.640 1.00 98.75 171 LEU A O 1
ATOM 1341 N N . HIS A 1 172 ? -5.915 3.480 16.979 1.00 98.81 172 HIS A N 1
ATOM 1342 C CA . HIS A 1 172 ? -6.969 2.682 17.611 1.00 98.81 172 HIS A CA 1
ATOM 1343 C C . HIS A 1 172 ? -6.510 2.084 18.936 1.00 98.81 172 HIS A C 1
ATOM 1345 O O . HIS A 1 172 ? -7.271 2.114 19.901 1.00 98.81 172 HIS A O 1
ATOM 1351 N N . ARG A 1 173 ? -5.268 1.596 19.026 1.00 98.69 173 ARG A N 1
ATOM 1352 C CA . ARG A 1 173 ? -4.710 1.096 20.292 1.00 98.69 173 ARG A CA 1
ATOM 1353 C C . ARG A 1 173 ? -4.627 2.204 21.342 1.00 98.69 173 ARG A C 1
ATOM 1355 O O . ARG A 1 173 ? -5.113 1.999 22.448 1.00 98.69 173 ARG A O 1
ATOM 1362 N N . SER A 1 174 ? -4.132 3.384 20.968 1.00 98.50 174 SER A N 1
ATOM 1363 C CA . SER A 1 174 ? -4.057 4.570 21.834 1.00 98.50 174 SER A CA 1
ATOM 1364 C C . SER A 1 174 ? -5.436 5.015 22.345 1.00 98.50 174 SER A C 1
ATOM 1366 O O . SER A 1 174 ? -5.625 5.242 23.542 1.00 98.50 174 SER A O 1
ATOM 1368 N N . LEU A 1 175 ? -6.443 5.075 21.467 1.00 98.31 175 LEU A N 1
ATOM 1369 C CA . LEU A 1 175 ? -7.817 5.391 21.866 1.00 98.31 175 LEU A CA 1
ATOM 1370 C C . LEU A 1 175 ? -8.387 4.338 22.821 1.00 98.31 175 LEU A C 1
ATOM 1372 O O . LEU A 1 175 ? -8.997 4.699 23.826 1.00 98.31 175 LEU A O 1
ATOM 1376 N N . LEU A 1 176 ? -8.178 3.049 22.549 1.00 98.31 176 LEU A N 1
ATOM 1377 C CA . LEU A 1 176 ? -8.660 1.975 23.419 1.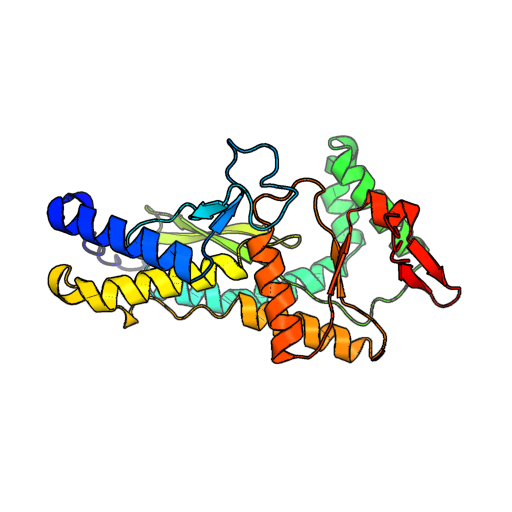00 98.31 176 LEU A CA 1
ATOM 1378 C C . LEU A 1 176 ? -7.902 1.893 24.752 1.00 98.31 176 LEU A C 1
ATOM 1380 O O . LEU A 1 176 ? -8.504 1.521 25.755 1.00 98.31 176 LEU A O 1
ATOM 1384 N N . ASP A 1 177 ? -6.639 2.302 24.817 1.00 98.25 177 ASP A N 1
ATOM 1385 C CA . ASP A 1 177 ? -5.919 2.419 26.090 1.00 98.25 177 ASP A CA 1
ATOM 1386 C C . ASP A 1 177 ? -6.538 3.509 26.987 1.00 98.25 177 ASP A C 1
ATOM 1388 O O . ASP A 1 177 ? -6.657 3.326 28.202 1.00 98.25 177 ASP A O 1
ATOM 1392 N N . ASN A 1 178 ? -7.008 4.609 26.389 1.00 97.69 178 ASN A N 1
ATOM 1393 C CA . ASN A 1 178 ? -7.631 5.725 27.107 1.00 97.69 178 ASN A CA 1
ATOM 1394 C C . ASN A 1 178 ? -9.119 5.493 27.431 1.00 97.69 178 ASN A C 1
ATOM 1396 O O . ASN A 1 178 ? -9.583 5.828 28.523 1.00 97.69 178 ASN A O 1
ATOM 1400 N N . TYR A 1 179 ? -9.873 4.916 26.492 1.00 97.88 179 TYR A N 1
ATOM 1401 C CA . TYR A 1 179 ? -11.340 4.849 26.529 1.00 97.88 179 TYR A CA 1
ATOM 1402 C C . TYR A 1 179 ? -11.901 3.426 26.573 1.00 97.88 179 TYR A C 1
ATOM 1404 O O . TYR A 1 179 ? -13.084 3.243 26.858 1.00 97.88 179 TYR A O 1
ATOM 1412 N N . GLY A 1 180 ? -11.077 2.400 26.356 1.00 96.44 180 GLY A N 1
ATOM 1413 C CA . GLY A 1 180 ? -11.518 1.012 26.210 1.00 96.44 180 GLY A CA 1
ATOM 1414 C C . GLY A 1 180 ? -12.279 0.473 27.417 1.00 96.44 180 GLY A C 1
ATOM 1415 O O . GLY A 1 180 ? -13.268 -0.229 27.244 1.00 96.44 180 GLY A O 1
ATOM 1416 N N . LYS A 1 181 ? -11.932 0.887 28.645 1.00 96.06 181 LYS A N 1
ATOM 1417 C CA . LYS A 1 181 ? -12.700 0.519 29.853 1.00 96.06 181 LYS A CA 1
ATOM 1418 C C . LYS A 1 181 ? -14.141 1.036 29.831 1.00 96.06 181 LYS A C 1
ATOM 1420 O O . LYS A 1 181 ? -15.029 0.343 30.312 1.00 96.06 181 LYS A O 1
ATOM 1425 N N . LEU A 1 182 ? -14.368 2.235 29.289 1.00 95.56 182 LEU A N 1
ATOM 1426 C CA . LEU A 1 182 ? -15.706 2.828 29.168 1.00 95.56 182 LEU A CA 1
ATOM 1427 C C . LEU A 1 182 ? -16.517 2.159 28.054 1.00 95.56 182 LEU A C 1
ATOM 1429 O O . LEU A 1 182 ? -17.736 2.080 28.146 1.00 95.56 182 LEU A O 1
ATOM 1433 N N . LEU A 1 183 ? -15.829 1.676 27.020 1.00 95.06 183 LEU A N 1
ATOM 1434 C CA . LEU A 1 183 ? -16.426 1.033 25.850 1.00 95.06 183 LEU A CA 1
ATOM 1435 C C . LEU A 1 183 ? -16.482 -0.499 25.969 1.00 95.06 183 LEU A C 1
ATOM 1437 O O . LEU A 1 183 ? -17.020 -1.155 25.090 1.00 95.06 183 LEU A O 1
ATOM 1441 N N . ASN A 1 184 ? -15.921 -1.087 27.027 1.00 94.38 184 ASN A N 1
ATOM 1442 C CA . ASN A 1 184 ? -15.694 -2.531 27.139 1.00 94.38 184 ASN A CA 1
ATOM 1443 C C . ASN A 1 184 ? -14.928 -3.122 25.929 1.00 94.38 184 ASN A C 1
ATOM 1445 O O . ASN A 1 184 ? -15.263 -4.186 25.408 1.00 94.38 184 ASN A O 1
ATOM 1449 N N . LEU A 1 185 ? -13.896 -2.407 25.477 1.00 95.88 185 LEU A N 1
ATOM 1450 C CA . LEU A 1 185 ? -13.004 -2.784 24.380 1.00 95.88 185 LEU A CA 1
ATOM 1451 C C . LEU A 1 185 ? -11.558 -2.866 24.889 1.00 95.88 185 LEU A C 1
ATOM 1453 O O . LEU A 1 185 ? -11.130 -2.048 25.701 1.00 95.88 185 LEU A O 1
ATOM 1457 N N . ASP A 1 186 ? -10.795 -3.843 24.399 1.00 96.31 186 ASP A N 1
ATOM 1458 C CA . ASP A 1 186 ? -9.395 -4.067 24.782 1.00 96.31 186 ASP A CA 1
ATOM 1459 C C . ASP A 1 186 ? -8.466 -3.742 23.604 1.00 96.31 186 ASP A C 1
ATOM 1461 O O . ASP A 1 186 ? -8.593 -4.324 22.523 1.00 96.31 186 ASP A O 1
ATOM 1465 N N . SER A 1 187 ? -7.502 -2.842 23.817 1.00 97.38 187 SER A N 1
ATOM 1466 C CA . SER A 1 187 ? -6.499 -2.454 22.817 1.00 97.38 187 SER A CA 1
ATOM 1467 C C . SER A 1 187 ? -5.656 -3.635 22.326 1.00 97.38 187 SER A C 1
ATOM 1469 O O . SER A 1 187 ? -5.179 -3.627 21.191 1.00 97.38 187 SER A O 1
ATOM 1471 N N . LYS A 1 188 ? -5.517 -4.701 23.127 1.00 97.06 188 LYS A N 1
ATOM 1472 C CA . LYS A 1 188 ? -4.821 -5.939 22.734 1.00 97.06 188 LYS A CA 1
ATOM 1473 C C . LYS A 1 188 ? -5.555 -6.733 21.654 1.00 97.06 188 LYS A C 1
ATOM 1475 O O . LYS A 1 188 ? -4.951 -7.615 21.049 1.00 97.06 188 LYS A O 1
ATOM 1480 N N . ARG A 1 189 ? -6.838 -6.445 21.410 1.00 97.12 189 ARG A N 1
ATOM 1481 C CA . ARG A 1 189 ? -7.627 -7.063 20.332 1.00 97.12 189 ARG A CA 1
ATOM 1482 C C . ARG A 1 189 ? -7.393 -6.394 18.975 1.00 97.12 189 ARG A C 1
ATOM 1484 O O . ARG A 1 189 ? -7.800 -6.964 17.970 1.00 97.12 189 ARG A O 1
ATOM 1491 N N . VAL A 1 190 ? -6.725 -5.238 18.933 1.00 98.06 190 VAL A N 1
ATOM 1492 C CA . VAL A 1 190 ? -6.225 -4.627 17.694 1.00 98.06 190 VAL A CA 1
ATOM 1493 C C . VAL A 1 190 ? -4.821 -5.184 17.423 1.00 98.06 190 VAL A C 1
ATOM 1495 O O . VAL A 1 190 ? -3.911 -4.926 18.220 1.00 98.06 190 VAL A O 1
ATOM 1498 N N . PRO A 1 191 ? -4.612 -5.958 16.340 1.00 97.12 191 PRO A N 1
ATOM 1499 C CA . PRO A 1 191 ? -3.298 -6.497 16.015 1.00 97.12 191 PRO A CA 1
ATOM 1500 C C . PRO A 1 191 ? -2.276 -5.381 15.782 1.00 97.12 191 PRO A C 1
ATOM 1502 O O . PRO A 1 191 ? -2.590 -4.353 15.182 1.00 97.12 191 PRO A O 1
ATOM 1505 N N . GLY A 1 192 ? -1.035 -5.596 16.224 1.00 95.56 192 GLY A N 1
ATOM 1506 C CA . GLY A 1 192 ? 0.072 -4.724 15.837 1.00 95.56 192 GLY A CA 1
ATOM 1507 C C . GLY A 1 192 ? 0.318 -4.814 14.329 1.00 95.56 192 GLY A C 1
ATOM 1508 O O . GLY A 1 192 ? 0.285 -5.909 13.765 1.00 95.56 192 GLY A O 1
ATOM 1509 N N . ASN A 1 193 ? 0.579 -3.679 13.682 1.00 97.62 193 ASN A N 1
ATOM 1510 C CA . ASN A 1 193 ? 0.733 -3.609 12.232 1.00 97.62 193 ASN A CA 1
ATOM 1511 C C . ASN A 1 193 ? 2.121 -3.084 11.850 1.00 97.62 193 ASN A C 1
ATOM 1513 O O . ASN A 1 193 ? 2.432 -1.908 12.015 1.00 97.62 193 ASN A O 1
ATOM 1517 N N . THR A 1 194 ? 2.954 -3.972 11.308 1.00 96.94 194 THR A N 1
ATOM 1518 C CA . THR A 1 194 ? 4.354 -3.687 10.951 1.00 96.94 194 THR A CA 1
ATOM 1519 C C . THR A 1 194 ? 4.577 -3.545 9.443 1.00 96.94 194 THR A C 1
ATOM 1521 O O . THR A 1 194 ? 5.731 -3.554 9.007 1.00 96.94 194 THR A O 1
ATOM 1524 N N . ALA A 1 195 ? 3.509 -3.375 8.650 1.00 97.81 195 ALA A N 1
ATOM 1525 C CA . ALA A 1 195 ? 3.555 -3.347 7.186 1.00 97.81 195 ALA A CA 1
ATOM 1526 C C . ALA A 1 195 ? 4.623 -2.390 6.630 1.00 97.81 195 ALA A C 1
ATOM 1528 O O . ALA A 1 195 ? 5.470 -2.818 5.847 1.00 97.81 195 ALA A O 1
ATOM 1529 N N . ALA A 1 196 ? 4.655 -1.133 7.094 1.00 95.94 196 ALA A N 1
ATOM 1530 C CA . ALA A 1 196 ? 5.646 -0.142 6.661 1.00 95.94 196 ALA A CA 1
ATOM 1531 C C . ALA A 1 196 ? 7.091 -0.627 6.866 1.00 95.94 196 ALA A C 1
ATOM 1533 O O . ALA A 1 196 ? 7.920 -0.571 5.958 1.00 95.94 196 ALA A O 1
ATOM 1534 N N . SER A 1 197 ? 7.386 -1.144 8.063 1.00 97.62 197 SER A N 1
ATOM 1535 C CA . SER A 1 197 ? 8.724 -1.634 8.397 1.00 97.62 197 SER A CA 1
ATOM 1536 C C . SER A 1 197 ? 9.091 -2.907 7.640 1.00 97.62 197 SER A C 1
ATOM 1538 O O . SER A 1 197 ? 10.222 -3.023 7.186 1.00 97.62 197 SER A O 1
ATOM 1540 N N . GLN A 1 198 ? 8.142 -3.824 7.435 1.00 98.31 198 GLN A N 1
ATOM 1541 C CA . GLN A 1 198 ? 8.378 -5.047 6.670 1.00 98.31 198 GLN A CA 1
ATOM 1542 C C . GLN A 1 198 ? 8.633 -4.745 5.189 1.00 98.31 198 GLN A C 1
ATOM 1544 O O . GLN A 1 198 ? 9.516 -5.354 4.590 1.00 98.31 198 GLN A O 1
ATOM 1549 N N . PHE A 1 199 ? 7.922 -3.774 4.608 1.00 98.44 199 PHE A N 1
ATOM 1550 C CA . PHE A 1 199 ? 8.174 -3.314 3.240 1.00 98.44 199 PHE A CA 1
ATOM 1551 C C . PHE A 1 199 ? 9.549 -2.641 3.122 1.00 98.44 199 PHE A C 1
ATOM 1553 O O . PHE A 1 199 ? 10.285 -2.933 2.181 1.00 98.44 199 PHE A O 1
ATOM 1560 N N . ALA A 1 200 ? 9.936 -1.802 4.090 1.00 98.31 200 ALA A N 1
ATOM 1561 C CA . ALA A 1 200 ? 11.273 -1.206 4.128 1.00 98.31 200 ALA A CA 1
ATOM 1562 C C . ALA A 1 200 ? 12.378 -2.271 4.267 1.00 98.31 200 ALA A C 1
ATOM 1564 O O . ALA A 1 200 ? 13.367 -2.226 3.537 1.00 98.31 200 ALA A O 1
ATOM 1565 N N . ASP A 1 201 ? 12.193 -3.263 5.143 1.00 98.62 201 ASP A N 1
ATOM 1566 C CA . ASP A 1 201 ? 13.124 -4.384 5.317 1.00 98.62 201 ASP A CA 1
ATOM 1567 C C . ASP A 1 201 ? 13.233 -5.232 4.031 1.00 98.62 201 ASP A C 1
AT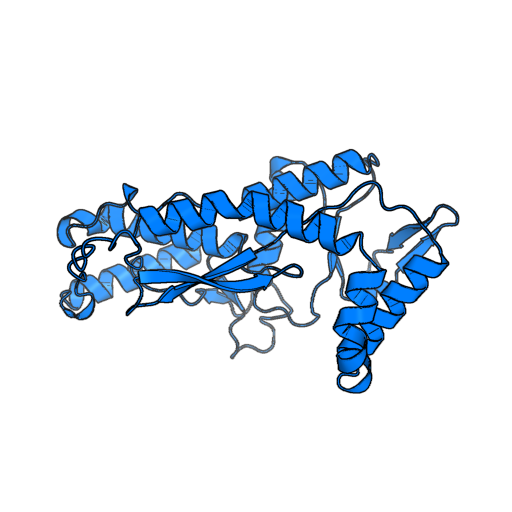OM 1569 O O . ASP A 1 201 ? 14.323 -5.677 3.671 1.00 98.62 201 ASP A O 1
ATOM 1573 N N . ALA A 1 202 ? 12.130 -5.444 3.306 1.00 98.62 202 ALA A N 1
ATOM 1574 C CA . ALA A 1 202 ? 12.124 -6.181 2.042 1.00 98.62 202 ALA A CA 1
ATOM 1575 C C . ALA A 1 202 ? 12.837 -5.415 0.911 1.00 98.62 202 ALA A C 1
ATOM 1577 O O . ALA A 1 202 ? 13.643 -6.002 0.187 1.00 98.62 202 ALA A O 1
ATOM 1578 N N . LEU A 1 203 ? 12.608 -4.100 0.801 1.00 98.56 203 LEU A N 1
ATOM 1579 C CA . LEU A 1 203 ? 13.341 -3.220 -0.119 1.00 98.56 203 LEU A CA 1
ATOM 1580 C C . LEU A 1 203 ? 14.845 -3.215 0.184 1.00 98.56 203 LEU A C 1
ATOM 1582 O O . LEU A 1 203 ? 15.656 -3.330 -0.733 1.00 98.56 203 LEU A O 1
ATOM 1586 N N . ALA A 1 204 ? 15.221 -3.134 1.463 1.00 98.62 204 ALA A N 1
ATOM 1587 C CA . ALA A 1 204 ? 16.617 -3.164 1.890 1.00 98.62 204 ALA A CA 1
ATOM 1588 C C . ALA A 1 204 ? 17.306 -4.493 1.546 1.00 98.62 204 ALA A C 1
ATOM 1590 O O . ALA A 1 204 ? 18.453 -4.499 1.094 1.00 98.62 204 ALA A O 1
ATOM 1591 N N . LYS A 1 205 ? 16.599 -5.619 1.699 1.00 98.62 205 LYS A N 1
ATOM 1592 C CA . LYS A 1 205 ? 17.094 -6.936 1.276 1.00 98.62 205 LYS A CA 1
ATOM 1593 C C . LYS A 1 205 ? 17.302 -7.000 -0.233 1.00 98.62 205 LYS A C 1
ATOM 1595 O O . LYS A 1 205 ? 18.388 -7.366 -0.656 1.00 98.62 205 LYS A O 1
ATOM 1600 N N . ALA A 1 206 ? 16.330 -6.571 -1.039 1.00 98.56 206 ALA A N 1
ATOM 1601 C CA . ALA A 1 206 ? 16.487 -6.551 -2.496 1.00 98.56 206 ALA A CA 1
ATOM 1602 C C . ALA A 1 206 ? 17.653 -5.652 -2.952 1.00 98.56 206 ALA A C 1
ATOM 1604 O O . ALA A 1 206 ? 18.416 -6.029 -3.837 1.00 98.56 206 ALA A O 1
ATOM 1605 N N . TRP A 1 207 ? 17.838 -4.495 -2.310 1.00 98.50 207 TRP A N 1
ATOM 1606 C CA . TRP A 1 207 ? 18.991 -3.622 -2.547 1.00 98.50 207 TRP A CA 1
ATOM 1607 C C . TRP A 1 207 ? 20.320 -4.288 -2.150 1.00 98.50 207 TRP A C 1
ATOM 1609 O O . TRP A 1 207 ? 21.319 -4.145 -2.854 1.00 98.50 207 TRP A O 1
ATOM 1619 N N . THR A 1 208 ? 20.330 -5.054 -1.055 1.00 98.31 208 THR A N 1
ATOM 1620 C CA . THR A 1 208 ? 21.508 -5.819 -0.615 1.00 98.31 208 THR A CA 1
ATOM 1621 C C . THR A 1 208 ? 21.860 -6.917 -1.616 1.00 98.31 208 THR A C 1
ATOM 1623 O O . THR A 1 208 ? 23.031 -7.063 -1.952 1.00 98.31 208 THR A O 1
ATOM 1626 N N . GLU A 1 209 ? 20.864 -7.630 -2.149 1.00 98.44 209 GLU A N 1
ATOM 1627 C CA . GLU A 1 209 ? 21.057 -8.637 -3.204 1.00 98.44 209 GLU A CA 1
ATOM 1628 C C . GLU A 1 209 ? 21.560 -8.010 -4.516 1.00 98.44 209 GLU A C 1
ATOM 1630 O O . GLU A 1 209 ? 22.406 -8.592 -5.190 1.00 98.44 209 GLU A O 1
ATOM 1635 N N . TYR A 1 210 ? 21.115 -6.791 -4.858 1.00 97.56 210 TYR A N 1
ATOM 1636 C CA . TYR A 1 210 ? 21.678 -6.030 -5.987 1.00 97.56 210 TYR A CA 1
ATOM 1637 C C . TYR A 1 210 ? 23.165 -5.680 -5.774 1.00 97.56 210 TYR A C 1
ATOM 1639 O O . TYR A 1 210 ? 23.918 -5.526 -6.734 1.00 97.56 210 TYR A O 1
ATOM 1647 N N . ASN A 1 211 ? 23.599 -5.587 -4.512 1.00 96.88 211 ASN A N 1
ATOM 1648 C CA . ASN A 1 211 ? 24.998 -5.546 -4.083 1.00 96.88 211 ASN A CA 1
ATOM 1649 C C . ASN A 1 211 ? 25.841 -4.411 -4.698 1.00 96.88 211 ASN A C 1
ATOM 1651 O O . ASN A 1 211 ? 27.007 -4.580 -5.062 1.00 96.88 211 ASN A O 1
ATOM 1655 N N . ASN A 1 212 ? 25.263 -3.212 -4.780 1.00 96.06 212 ASN A N 1
ATOM 1656 C CA . ASN A 1 212 ? 26.001 -1.998 -5.116 1.00 96.06 212 ASN A CA 1
ATOM 1657 C C . ASN A 1 212 ? 25.762 -0.926 -4.042 1.00 96.06 212 ASN A C 1
ATOM 1659 O O . ASN A 1 212 ? 24.721 -0.263 -4.072 1.00 96.06 212 ASN A O 1
ATOM 1663 N N . PRO A 1 213 ? 26.725 -0.682 -3.132 1.00 94.38 213 PRO A N 1
ATOM 1664 C CA . PRO A 1 213 ? 26.539 0.239 -2.012 1.00 94.38 213 PRO A CA 1
ATOM 1665 C C . PRO A 1 213 ? 26.389 1.708 -2.433 1.00 94.38 213 PRO A C 1
ATOM 1667 O O . PRO A 1 213 ? 26.020 2.544 -1.613 1.00 94.38 213 PRO A O 1
ATOM 1670 N N . ARG A 1 214 ? 26.681 2.043 -3.700 1.00 92.88 214 ARG A N 1
ATOM 1671 C CA . ARG A 1 214 ? 26.483 3.388 -4.264 1.00 92.88 214 ARG A CA 1
ATOM 1672 C C . ARG A 1 214 ? 25.134 3.556 -4.968 1.00 92.88 214 ARG A C 1
ATOM 1674 O O . ARG A 1 214 ? 24.833 4.656 -5.419 1.00 92.88 214 ARG A O 1
ATOM 1681 N N . SER A 1 215 ? 24.354 2.485 -5.105 1.00 95.88 215 SER A N 1
ATOM 1682 C CA . SER A 1 215 ? 23.029 2.537 -5.727 1.00 95.88 215 SER A CA 1
ATOM 1683 C C . SER A 1 215 ? 21.970 3.079 -4.763 1.00 95.88 215 SER A C 1
ATOM 1685 O O . SER A 1 215 ? 22.165 3.121 -3.548 1.00 95.88 215 SER A O 1
ATOM 1687 N N . THR A 1 216 ? 20.827 3.486 -5.307 1.00 95.94 216 THR A N 1
ATOM 1688 C CA . THR A 1 216 ? 19.689 4.030 -4.556 1.00 95.94 216 THR A CA 1
ATOM 1689 C C . THR A 1 216 ? 18.414 3.271 -4.906 1.00 95.94 216 THR A C 1
ATOM 1691 O O . THR A 1 216 ? 18.328 2.650 -5.965 1.00 95.94 216 THR A O 1
ATOM 1694 N N . VAL A 1 217 ? 17.407 3.337 -4.034 1.00 97.88 217 VAL A N 1
ATOM 1695 C CA . VAL A 1 217 ? 16.054 2.869 -4.352 1.00 97.88 217 VAL A CA 1
ATOM 1696 C C . VAL A 1 217 ? 15.270 4.016 -4.990 1.00 97.88 217 VAL A C 1
ATOM 1698 O O . VAL A 1 217 ? 15.023 5.037 -4.350 1.00 97.88 217 VAL A O 1
ATOM 1701 N N . MET A 1 218 ? 14.860 3.862 -6.248 1.00 97.94 218 MET A N 1
ATOM 1702 C CA . MET A 1 218 ? 14.005 4.843 -6.918 1.00 97.94 218 MET A CA 1
ATOM 1703 C C . MET A 1 218 ? 12.525 4.521 -6.696 1.00 97.94 218 MET A C 1
ATOM 1705 O O . MET A 1 218 ? 12.046 3.451 -7.060 1.00 97.94 218 MET A O 1
ATOM 1709 N N . VAL A 1 219 ? 11.789 5.478 -6.137 1.00 97.94 219 VAL A N 1
ATOM 1710 C CA . VAL A 1 219 ? 10.331 5.446 -6.013 1.00 97.94 219 VAL A CA 1
ATOM 1711 C C . VAL A 1 219 ? 9.734 6.154 -7.227 1.00 97.94 219 VAL A C 1
ATOM 1713 O O . VAL A 1 219 ? 9.829 7.378 -7.352 1.00 97.94 219 VAL A O 1
ATOM 1716 N N . VAL A 1 220 ? 9.113 5.382 -8.119 1.00 98.25 220 VAL A N 1
ATOM 1717 C CA . VAL A 1 220 ? 8.379 5.924 -9.269 1.00 98.25 220 VAL A CA 1
ATOM 1718 C C . VAL A 1 220 ? 7.021 6.430 -8.789 1.00 98.25 220 VAL A C 1
ATOM 1720 O O . VAL A 1 220 ? 6.221 5.651 -8.275 1.00 98.25 220 VAL A O 1
ATOM 1723 N N . ALA A 1 221 ? 6.766 7.729 -8.928 1.00 97.38 221 ALA A N 1
ATOM 1724 C CA . ALA A 1 221 ? 5.601 8.388 -8.340 1.00 97.38 221 ALA A CA 1
ATOM 1725 C C . ALA A 1 221 ? 4.771 9.176 -9.360 1.00 97.38 221 ALA A C 1
ATOM 1727 O O . ALA A 1 221 ? 5.231 9.518 -10.450 1.00 97.38 221 ALA A O 1
ATOM 1728 N N . GLN A 1 222 ? 3.532 9.492 -8.987 1.00 97.75 222 GLN A N 1
ATOM 1729 C CA . GLN A 1 222 ? 2.704 10.435 -9.734 1.00 97.75 222 GLN A CA 1
ATOM 1730 C C . GLN A 1 222 ? 3.204 11.874 -9.529 1.00 97.75 222 GLN A C 1
ATOM 1732 O O . GLN A 1 222 ? 3.751 12.203 -8.479 1.00 97.75 222 GLN A O 1
ATOM 1737 N N . ALA A 1 223 ? 2.986 12.740 -10.524 1.00 96.69 223 ALA A N 1
ATOM 1738 C CA . ALA A 1 223 ? 3.351 14.160 -10.442 1.00 96.69 223 ALA A CA 1
ATOM 1739 C C . ALA A 1 223 ? 2.519 14.939 -9.403 1.00 96.69 223 ALA A C 1
ATOM 1741 O O . ALA A 1 223 ? 2.962 15.962 -8.888 1.00 96.69 223 ALA A O 1
ATOM 1742 N N . ASP A 1 224 ? 1.310 14.452 -9.122 1.00 96.62 224 ASP A N 1
ATOM 1743 C CA . ASP A 1 224 ? 0.363 14.986 -8.150 1.00 96.62 224 ASP A CA 1
ATOM 1744 C C . ASP A 1 224 ? -0.046 13.853 -7.204 1.00 96.62 224 ASP A C 1
ATOM 1746 O O . ASP A 1 224 ? -0.892 13.031 -7.544 1.00 96.62 224 ASP A O 1
ATOM 1750 N N . GLU A 1 225 ? 0.559 13.797 -6.020 1.00 98.00 225 GLU A N 1
ATOM 1751 C CA . GLU A 1 225 ? 0.434 12.675 -5.091 1.00 98.00 225 GLU A CA 1
ATOM 1752 C C . GLU A 1 225 ? 0.029 13.169 -3.697 1.00 98.00 225 GLU A C 1
ATOM 1754 O O . GLU A 1 225 ? 0.856 13.525 -2.858 1.00 98.00 225 GLU A O 1
ATOM 1759 N N . ARG A 1 226 ? -1.279 13.206 -3.424 1.00 98.06 226 ARG A N 1
ATOM 1760 C CA . ARG A 1 226 ? -1.797 13.633 -2.109 1.00 98.06 226 ARG A CA 1
ATOM 1761 C C . ARG A 1 226 ? -1.531 12.604 -1.014 1.00 98.06 226 ARG A C 1
ATOM 1763 O O . ARG A 1 226 ? -1.529 12.968 0.159 1.00 98.06 226 ARG A O 1
ATOM 1770 N N . ASN A 1 227 ? -1.275 11.349 -1.376 1.00 98.50 227 ASN A N 1
ATOM 1771 C CA . ASN A 1 227 ? -0.889 10.298 -0.443 1.00 98.50 227 ASN A CA 1
ATOM 1772 C C . ASN A 1 227 ? 0.645 10.178 -0.310 1.00 98.50 227 ASN A C 1
ATOM 1774 O O . ASN A 1 227 ? 1.157 9.140 0.106 1.00 98.50 227 ASN A O 1
ATOM 1778 N N . MET A 1 228 ? 1.412 11.227 -0.649 1.00 98.50 228 MET A N 1
ATOM 1779 C CA . MET A 1 228 ? 2.884 11.162 -0.654 1.00 98.50 228 MET A CA 1
ATOM 1780 C C . MET A 1 228 ? 3.472 10.809 0.712 1.00 98.50 228 MET A C 1
ATOM 1782 O O . MET A 1 228 ? 4.539 10.209 0.779 1.00 98.50 228 MET A O 1
ATOM 1786 N N . TYR A 1 229 ? 2.785 11.155 1.802 1.00 98.44 229 TYR A N 1
ATOM 1787 C CA . TYR A 1 229 ? 3.249 10.892 3.162 1.00 98.44 229 TYR A CA 1
ATOM 1788 C C . TYR A 1 229 ? 3.352 9.392 3.460 1.00 98.44 229 TYR A C 1
ATOM 1790 O O . TYR A 1 229 ? 4.287 8.983 4.140 1.00 98.44 229 TYR A O 1
ATOM 1798 N N . ASP A 1 230 ? 2.479 8.559 2.881 1.00 98.50 230 ASP A N 1
ATOM 1799 C CA . ASP A 1 230 ? 2.576 7.094 2.960 1.00 98.50 230 ASP A CA 1
ATOM 1800 C C . ASP A 1 230 ? 3.877 6.577 2.318 1.00 98.50 230 ASP A C 1
ATOM 1802 O O . ASP A 1 230 ? 4.569 5.719 2.863 1.00 98.50 230 ASP A O 1
ATOM 1806 N N . GLN A 1 231 ? 4.260 7.168 1.184 1.00 97.88 231 GLN A N 1
ATOM 1807 C CA . GLN A 1 231 ? 5.496 6.843 0.467 1.00 97.88 231 GLN A CA 1
ATOM 1808 C C . GLN A 1 231 ? 6.726 7.393 1.212 1.00 97.88 231 GLN A C 1
ATOM 1810 O O . GLN A 1 231 ? 7.748 6.714 1.308 1.00 97.88 231 GLN A O 1
ATOM 1815 N N . HIS A 1 232 ? 6.627 8.591 1.797 1.00 97.56 232 HIS A N 1
ATOM 1816 C CA . HIS A 1 232 ? 7.690 9.172 2.616 1.00 97.56 232 HIS A CA 1
ATOM 1817 C C . HIS A 1 232 ? 7.937 8.380 3.904 1.00 97.56 232 HIS A C 1
ATOM 1819 O O . HIS A 1 232 ? 9.094 8.247 4.286 1.00 97.56 232 HIS A O 1
ATOM 1825 N N . TRP A 1 233 ? 6.912 7.783 4.521 1.00 96.25 233 TRP A N 1
ATOM 1826 C CA . TRP A 1 233 ? 7.092 6.857 5.646 1.00 96.25 233 TRP A CA 1
ATOM 1827 C C . TRP A 1 233 ? 8.013 5.688 5.289 1.00 96.25 233 TRP A C 1
ATOM 1829 O O . TRP A 1 233 ? 8.956 5.394 6.023 1.00 96.25 233 TRP A O 1
ATOM 1839 N N . LEU A 1 234 ? 7.784 5.060 4.134 1.00 95.75 234 LEU A N 1
ATOM 1840 C CA . LEU A 1 234 ? 8.641 3.987 3.622 1.00 95.75 234 LEU A CA 1
ATOM 1841 C C . LEU A 1 234 ? 10.073 4.477 3.364 1.00 95.75 234 LEU A C 1
ATOM 1843 O O . LEU A 1 234 ? 11.026 3.838 3.808 1.00 95.75 234 LEU A O 1
ATOM 1847 N N . SER A 1 235 ? 10.232 5.624 2.694 1.00 97.19 235 SER A N 1
ATOM 1848 C CA . SER A 1 235 ? 11.544 6.232 2.429 1.00 97.19 235 SER A CA 1
ATOM 1849 C C . SER A 1 235 ? 12.313 6.581 3.708 1.00 97.19 235 SER A C 1
ATOM 1851 O O . SER A 1 235 ? 13.518 6.331 3.777 1.00 97.19 235 SER A O 1
ATOM 1853 N N . SER A 1 236 ? 11.637 7.131 4.719 1.00 97.56 236 SER A N 1
ATOM 1854 C CA . SER A 1 236 ? 12.240 7.460 6.013 1.00 97.56 2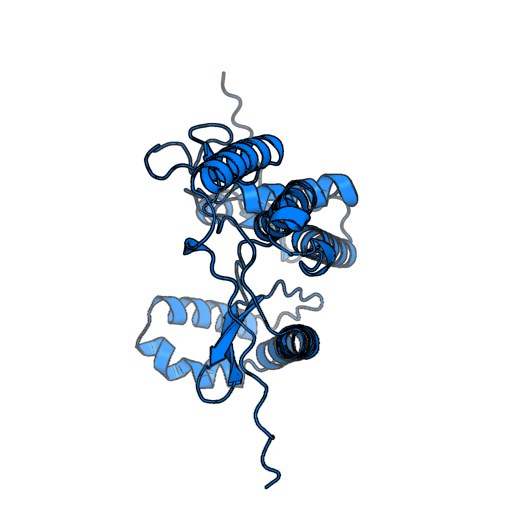36 SER A CA 1
ATOM 1855 C C . SER A 1 236 ? 12.674 6.202 6.751 1.00 97.56 236 SER A C 1
ATOM 1857 O O . SER A 1 236 ? 13.825 6.120 7.163 1.00 97.56 236 SER A O 1
ATOM 1859 N N . LEU A 1 237 ? 11.822 5.172 6.830 1.00 97.62 237 LEU A N 1
ATOM 1860 C CA . LEU A 1 237 ? 12.183 3.896 7.460 1.00 97.62 237 LEU A CA 1
ATOM 1861 C C . LEU A 1 237 ? 13.365 3.221 6.760 1.00 97.62 237 LEU A C 1
ATOM 1863 O O . LEU A 1 237 ? 14.253 2.690 7.427 1.00 97.62 237 LEU A O 1
ATOM 1867 N N . LEU A 1 238 ? 13.402 3.265 5.428 1.00 97.69 238 LEU A N 1
ATOM 1868 C CA . LEU A 1 238 ? 14.512 2.738 4.642 1.00 97.69 238 LEU A CA 1
ATOM 1869 C C . LEU A 1 238 ? 15.828 3.470 4.966 1.00 97.69 238 LEU A C 1
ATOM 1871 O O . LEU A 1 238 ? 16.873 2.836 5.128 1.00 97.69 238 LEU A O 1
ATOM 1875 N N . LYS A 1 239 ? 15.776 4.795 5.140 1.00 97.81 239 LYS A N 1
ATOM 1876 C CA . LYS A 1 239 ? 16.946 5.590 5.520 1.00 97.81 239 LYS A CA 1
ATOM 1877 C C . LYS A 1 239 ? 17.359 5.372 6.975 1.00 97.81 239 LYS A C 1
ATOM 1879 O O . LYS A 1 239 ? 18.536 5.160 7.242 1.00 97.81 239 LYS A O 1
ATOM 1884 N N . GLU A 1 240 ? 16.424 5.427 7.909 1.00 97.75 240 GLU A N 1
ATOM 1885 C CA . GLU A 1 240 ? 16.701 5.391 9.348 1.00 97.75 240 GLU A CA 1
ATOM 1886 C C . GLU A 1 240 ? 17.139 4.007 9.827 1.00 97.75 240 GLU A C 1
ATOM 1888 O O . GLU A 1 240 ? 18.052 3.901 10.643 1.00 97.75 240 GLU A O 1
ATOM 1893 N N . ARG A 1 241 ? 16.517 2.939 9.309 1.00 97.62 241 ARG A N 1
ATOM 1894 C CA . ARG A 1 241 ? 16.805 1.563 9.746 1.00 97.62 241 ARG A CA 1
ATOM 1895 C C . ARG A 1 241 ? 17.931 0.907 8.960 1.00 97.62 241 ARG A C 1
ATOM 1897 O O . ARG A 1 241 ? 18.657 0.097 9.527 1.00 97.62 241 ARG A O 1
ATOM 1904 N N . HIS A 1 242 ? 18.074 1.248 7.678 1.00 97.88 242 HIS A N 1
ATOM 1905 C CA . HIS A 1 242 ? 18.993 0.551 6.765 1.00 97.88 242 HIS A CA 1
ATOM 1906 C C . HIS A 1 242 ? 20.067 1.456 6.158 1.00 97.88 242 HIS A C 1
ATOM 1908 O O . HIS A 1 242 ? 20.945 0.967 5.455 1.00 97.88 242 HIS A O 1
ATOM 1914 N N . ASN A 1 243 ? 20.030 2.767 6.423 1.00 97.50 243 ASN A N 1
ATOM 1915 C CA . ASN A 1 243 ? 20.923 3.763 5.823 1.00 97.50 243 ASN A CA 1
ATOM 1916 C C . ASN A 1 243 ? 20.905 3.777 4.279 1.00 97.50 243 ASN A C 1
ATOM 1918 O O . ASN A 1 243 ? 21.862 4.223 3.645 1.00 97.50 243 ASN A O 1
ATOM 1922 N N . ILE A 1 244 ? 19.799 3.346 3.665 1.00 97.56 244 ILE A N 1
ATOM 1923 C CA . ILE A 1 244 ? 19.626 3.337 2.210 1.00 97.56 244 ILE A CA 1
ATOM 1924 C C . ILE A 1 244 ? 18.877 4.603 1.794 1.00 97.56 244 ILE A C 1
ATOM 1926 O O . ILE A 1 244 ? 17.784 4.899 2.274 1.00 97.56 244 ILE A O 1
ATOM 1930 N N . THR A 1 245 ? 19.480 5.377 0.895 1.00 93.94 245 THR A N 1
ATOM 1931 C CA . THR A 1 245 ? 18.845 6.570 0.327 1.00 93.94 245 THR A CA 1
ATOM 1932 C C . THR A 1 245 ? 17.842 6.158 -0.747 1.00 93.94 245 THR A C 1
ATOM 1934 O O . THR A 1 245 ? 18.124 5.262 -1.549 1.00 93.94 245 THR A O 1
ATOM 1937 N N . SER A 1 246 ? 16.699 6.845 -0.794 1.00 96.44 246 SER A N 1
ATOM 1938 C CA . SER A 1 246 ? 15.750 6.751 -1.903 1.00 96.44 246 SER A CA 1
ATOM 1939 C C . SER A 1 246 ? 15.617 8.080 -2.641 1.00 96.44 246 SER A C 1
ATOM 1941 O O . SER A 1 246 ? 15.783 9.146 -2.046 1.00 96.44 246 SER A O 1
ATOM 1943 N N . ILE A 1 247 ? 15.311 8.002 -3.934 1.00 96.75 247 ILE A N 1
ATOM 1944 C CA . ILE A 1 247 ? 14.956 9.150 -4.777 1.00 96.75 247 ILE A CA 1
ATOM 1945 C C . ILE A 1 247 ? 13.520 8.988 -5.276 1.00 96.75 247 ILE A C 1
ATOM 1947 O O . ILE A 1 247 ? 13.037 7.867 -5.420 1.00 96.75 247 ILE A O 1
ATOM 1951 N N . ARG A 1 248 ? 12.829 10.095 -5.552 1.00 96.50 248 ARG A N 1
ATOM 1952 C CA . ARG A 1 248 ? 11.488 10.095 -6.153 1.00 96.50 248 ARG A CA 1
ATOM 1953 C C . ARG A 1 248 ? 11.545 10.712 -7.535 1.00 96.50 248 ARG A C 1
ATOM 1955 O O . ARG A 1 248 ? 12.111 11.793 -7.678 1.00 96.50 248 ARG A O 1
ATOM 1962 N N . LYS A 1 249 ? 10.948 10.035 -8.514 1.00 97.31 249 LYS A N 1
ATOM 1963 C CA . LYS A 1 249 ? 10.854 10.508 -9.897 1.00 97.31 249 LYS A CA 1
ATOM 1964 C C . LYS A 1 249 ? 9.523 10.101 -10.516 1.00 97.31 249 LYS A C 1
ATOM 1966 O O . LYS A 1 249 ? 9.012 9.010 -10.268 1.00 97.31 249 LYS A O 1
ATOM 1971 N N . THR A 1 250 ? 8.961 10.975 -11.331 1.00 98.25 250 THR A N 1
ATOM 1972 C CA . THR A 1 250 ? 7.863 10.652 -12.241 1.00 98.25 250 THR A CA 1
ATOM 1973 C C . THR A 1 250 ? 8.392 9.895 -13.456 1.00 98.25 250 THR A C 1
ATOM 1975 O O . THR A 1 250 ? 9.571 9.983 -13.788 1.00 98.25 250 THR A O 1
ATOM 1978 N N . LEU A 1 251 ? 7.518 9.182 -14.173 1.00 98.25 251 LEU A N 1
ATOM 1979 C CA . LEU A 1 251 ? 7.908 8.535 -15.434 1.00 98.25 251 LEU A CA 1
ATOM 1980 C C . LEU A 1 251 ? 8.458 9.536 -16.468 1.00 98.25 251 LEU A C 1
ATOM 1982 O O . LEU A 1 251 ? 9.349 9.177 -17.225 1.00 98.25 251 LEU A O 1
ATOM 1986 N N . ALA A 1 252 ? 7.966 10.781 -16.478 1.00 98.06 252 ALA A N 1
ATOM 1987 C CA . ALA A 1 252 ? 8.449 11.824 -17.385 1.00 98.06 252 ALA A CA 1
ATOM 1988 C C . ALA A 1 252 ? 9.864 12.306 -17.027 1.00 98.06 252 ALA A C 1
ATOM 1990 O O . ALA A 1 252 ? 10.675 12.534 -17.916 1.00 98.06 252 ALA A O 1
ATOM 1991 N N . GLU A 1 253 ? 10.182 12.427 -15.735 1.00 97.38 253 GLU A N 1
ATOM 1992 C CA . GLU A 1 253 ? 11.550 12.742 -15.306 1.00 97.38 253 GLU A CA 1
ATOM 1993 C C . GLU A 1 253 ? 12.502 11.577 -15.595 1.00 97.38 253 GLU A C 1
ATOM 1995 O O . GLU A 1 253 ? 13.619 11.808 -16.034 1.00 97.38 253 GLU A O 1
ATOM 2000 N N . ILE A 1 254 ? 12.056 10.326 -15.423 1.00 97.81 254 ILE A N 1
ATOM 2001 C CA . ILE A 1 254 ? 12.867 9.144 -15.766 1.00 97.81 254 ILE A CA 1
ATOM 2002 C C . ILE A 1 254 ? 13.160 9.097 -17.269 1.00 97.81 254 ILE A C 1
ATOM 2004 O O . ILE A 1 254 ? 14.277 8.772 -17.648 1.00 97.81 254 ILE A O 1
ATOM 2008 N N . ASP A 1 255 ? 12.194 9.434 -18.123 1.00 97.56 255 ASP A N 1
ATOM 2009 C CA . ASP A 1 255 ? 12.409 9.527 -19.574 1.00 97.56 255 ASP A CA 1
ATOM 2010 C C . ASP A 1 255 ? 13.410 10.638 -19.942 1.00 97.56 255 ASP A C 1
ATOM 2012 O O . ASP A 1 255 ? 14.253 10.453 -20.814 1.00 97.56 255 ASP A O 1
ATOM 2016 N N . ALA A 1 256 ? 13.356 11.777 -19.243 1.00 97.06 256 ALA A N 1
ATOM 2017 C CA . ALA A 1 256 ? 14.222 12.924 -19.511 1.00 97.06 256 ALA A CA 1
ATOM 2018 C C . ALA A 1 256 ? 15.649 12.786 -18.943 1.00 97.06 256 ALA A C 1
ATOM 2020 O O . ALA A 1 256 ? 16.592 13.337 -19.510 1.00 97.06 256 ALA A O 1
ATOM 2021 N N . GLU A 1 257 ? 15.807 12.104 -17.808 1.00 96.44 257 GLU A N 1
ATOM 2022 C CA . GLU A 1 257 ? 17.045 12.079 -17.013 1.00 96.44 257 GLU A CA 1
ATOM 2023 C C . GLU A 1 257 ? 17.662 10.679 -16.883 1.00 96.44 257 GLU A C 1
ATOM 2025 O O . GLU A 1 257 ? 18.730 10.529 -16.283 1.00 96.44 257 GLU A O 1
ATOM 2030 N N . GLY A 1 258 ? 16.967 9.650 -17.366 1.00 96.88 258 GLY A N 1
ATOM 2031 C CA . GLY A 1 258 ? 17.368 8.256 -17.260 1.00 96.88 258 GLY A CA 1
ATOM 2032 C C . GLY A 1 258 ? 18.164 7.783 -18.469 1.00 96.88 258 GLY A C 1
ATOM 2033 O O . GLY A 1 258 ? 17.805 8.036 -19.616 1.00 96.88 258 GLY A O 1
ATOM 2034 N N . GLU A 1 259 ? 19.219 7.019 -18.216 1.00 97.12 259 GLU A N 1
ATOM 2035 C CA . GLU A 1 259 ? 19.984 6.334 -19.254 1.00 97.12 259 GLU A CA 1
ATOM 2036 C C . GLU A 1 259 ? 20.352 4.913 -18.824 1.00 97.12 259 GLU A C 1
ATOM 2038 O O . GLU A 1 259 ? 20.533 4.618 -17.639 1.00 97.12 259 GLU A O 1
ATOM 2043 N N . LEU A 1 260 ? 20.477 4.020 -19.805 1.00 96.69 260 LEU A N 1
ATOM 2044 C CA . LEU A 1 260 ? 20.995 2.675 -19.589 1.00 96.69 260 LEU A CA 1
ATOM 2045 C C . LEU A 1 260 ? 22.469 2.627 -19.975 1.00 96.69 260 LEU A C 1
ATOM 2047 O O . LEU A 1 260 ? 22.844 2.978 -21.096 1.00 96.69 260 LEU A O 1
ATOM 2051 N N . GLN A 1 261 ? 23.297 2.138 -19.059 1.00 95.81 261 GLN A N 1
ATOM 2052 C CA . GLN A 1 261 ? 24.683 1.800 -19.356 1.00 95.81 261 GLN A CA 1
ATOM 2053 C C . GLN A 1 261 ? 24.768 0.501 -20.166 1.00 95.81 261 GLN A C 1
ATOM 2055 O O . GLN A 1 261 ? 23.814 -0.273 -20.259 1.00 95.81 261 GLN A O 1
ATOM 2060 N N . ALA A 1 262 ? 25.939 0.243 -20.751 1.00 94.56 262 ALA A N 1
ATOM 2061 C CA . ALA A 1 262 ? 26.175 -0.939 -21.580 1.00 94.56 262 ALA A CA 1
ATOM 2062 C C . ALA A 1 262 ? 25.995 -2.270 -20.822 1.00 94.56 262 ALA A C 1
ATOM 2064 O O . ALA A 1 262 ? 25.698 -3.289 -21.440 1.00 94.56 262 ALA A O 1
ATOM 2065 N N . ASP A 1 263 ? 26.158 -2.262 -19.498 1.00 91.94 263 ASP A N 1
ATOM 2066 C CA . ASP A 1 263 ? 25.930 -3.412 -18.615 1.00 91.94 263 ASP A CA 1
ATOM 2067 C C . ASP A 1 263 ? 24.453 -3.573 -18.192 1.00 91.94 263 ASP A C 1
ATOM 2069 O O . ASP A 1 263 ? 24.108 -4.513 -17.476 1.00 91.94 263 ASP A O 1
ATOM 2073 N N . GLY A 1 264 ? 23.569 -2.676 -18.644 1.00 92.25 264 GLY A N 1
ATOM 2074 C CA . GLY A 1 264 ? 22.153 -2.646 -18.292 1.00 92.25 264 GLY A CA 1
ATOM 2075 C C . GLY A 1 264 ? 21.832 -1.920 -16.983 1.00 92.25 264 GLY A C 1
ATOM 2076 O O . GLY A 1 264 ? 20.666 -1.926 -16.581 1.00 92.25 264 GLY A O 1
ATOM 2077 N N . SER A 1 265 ? 22.819 -1.297 -16.328 1.00 94.44 265 SER A N 1
ATOM 2078 C CA . SER A 1 265 ? 22.593 -0.451 -15.153 1.00 94.44 265 SER A CA 1
ATOM 2079 C C . SER A 1 265 ? 21.795 0.800 -15.532 1.00 94.44 265 SER A C 1
ATOM 2081 O O . SER A 1 265 ? 22.147 1.504 -16.479 1.00 94.44 265 SER A O 1
ATOM 2083 N N . LEU A 1 266 ? 20.743 1.105 -14.767 1.00 96.56 266 LEU A N 1
ATOM 2084 C CA . LEU A 1 266 ? 19.987 2.352 -14.894 1.00 96.56 266 LEU A CA 1
ATOM 2085 C C . LEU A 1 266 ? 20.677 3.466 -14.101 1.00 96.56 266 LEU A C 1
ATOM 2087 O O . LEU A 1 266 ? 20.846 3.355 -12.884 1.00 96.56 266 LEU A O 1
ATOM 2091 N N . ILE A 1 267 ? 21.019 4.554 -14.783 1.00 95.75 267 ILE A N 1
ATOM 2092 C CA . ILE A 1 267 ? 21.487 5.801 -14.177 1.00 95.75 267 ILE A CA 1
ATOM 2093 C C . ILE A 1 267 ? 20.384 6.840 -14.331 1.00 95.75 267 ILE A C 1
ATOM 2095 O O . ILE A 1 267 ? 19.786 6.954 -15.394 1.00 95.75 267 ILE A O 1
ATOM 2099 N N . VAL A 1 268 ? 20.115 7.594 -13.267 1.00 91.31 268 VAL A N 1
ATOM 2100 C CA . VAL A 1 268 ? 19.172 8.716 -13.291 1.00 91.31 268 VAL A CA 1
ATOM 2101 C C . VAL A 1 268 ? 19.886 9.942 -12.748 1.00 91.31 268 VAL A C 1
ATOM 2103 O O . VAL A 1 268 ? 20.336 9.948 -11.598 1.00 91.31 268 VAL A O 1
ATOM 2106 N N . TYR A 1 269 ? 20.026 10.969 -13.582 1.00 84.69 269 TYR A N 1
ATOM 2107 C CA . TYR A 1 269 ? 20.712 12.198 -13.204 1.00 84.69 269 TYR A CA 1
ATOM 2108 C C . TYR A 1 269 ? 19.817 13.073 -12.331 1.00 84.69 269 TYR A C 1
ATOM 2110 O O . TYR A 1 269 ? 18.689 13.393 -12.683 1.00 84.69 269 TYR A O 1
ATOM 2118 N N . VAL A 1 270 ? 20.332 13.520 -11.188 1.00 71.19 270 VAL A N 1
ATOM 2119 C CA . VAL A 1 270 ? 19.642 14.526 -10.380 1.00 71.19 270 VAL A CA 1
ATOM 2120 C C . VAL A 1 270 ? 20.034 15.895 -10.919 1.00 71.19 270 VAL A C 1
ATOM 2122 O O . VAL A 1 270 ? 21.149 16.359 -10.677 1.00 71.19 270 VAL A O 1
ATOM 2125 N N . ALA A 1 271 ? 19.133 16.544 -11.657 1.00 57.75 271 ALA A N 1
ATOM 2126 C CA . ALA A 1 271 ? 19.314 17.941 -12.020 1.00 57.75 271 ALA A CA 1
ATOM 2127 C C . ALA A 1 271 ? 19.331 18.788 -10.736 1.00 57.75 271 ALA A C 1
ATOM 2129 O O . ALA A 1 271 ? 18.302 19.001 -10.098 1.00 57.75 271 ALA A O 1
ATOM 2130 N N . ILE A 1 272 ? 20.511 19.258 -10.329 1.00 50.28 272 ILE A N 1
ATOM 2131 C CA . ILE A 1 272 ? 20.615 20.320 -9.329 1.00 50.28 272 ILE A CA 1
ATOM 2132 C C . ILE A 1 272 ? 20.300 21.613 -10.075 1.00 50.28 272 ILE A C 1
ATOM 2134 O O . ILE A 1 272 ? 21.183 22.222 -10.681 1.00 50.28 272 ILE A O 1
ATOM 2138 N N . THR A 1 273 ? 19.036 22.031 -10.072 1.00 42.47 273 THR A N 1
ATOM 2139 C CA . THR A 1 273 ? 18.708 23.421 -10.388 1.00 42.47 273 THR A CA 1
ATOM 2140 C C . THR A 1 273 ? 19.296 24.285 -9.281 1.00 42.47 273 THR A C 1
ATOM 2142 O O . THR A 1 273 ? 18.723 24.414 -8.203 1.00 42.47 273 THR A O 1
ATOM 2145 N N . MET A 1 274 ? 20.485 24.833 -9.534 1.00 32.50 274 MET A N 1
ATOM 2146 C CA . MET A 1 274 ? 20.990 25.993 -8.808 1.00 32.50 274 MET A CA 1
ATOM 2147 C C . MET A 1 274 ? 20.036 27.148 -9.134 1.00 32.50 274 MET A C 1
ATOM 2149 O O . MET A 1 274 ? 20.146 27.765 -10.193 1.00 32.50 274 MET A O 1
ATOM 2153 N N . GLU A 1 275 ? 19.041 27.381 -8.281 1.00 35.72 275 GLU A N 1
ATOM 2154 C CA . GLU A 1 275 ? 18.302 28.641 -8.301 1.00 35.72 275 GLU A CA 1
ATOM 2155 C C . GLU A 1 275 ? 19.286 29.745 -7.879 1.00 35.72 275 GLU A C 1
ATOM 2157 O O . GLU A 1 275 ? 19.778 29.742 -6.750 1.00 35.72 275 GLU A O 1
ATOM 2162 N N . ASN A 1 276 ? 19.636 30.620 -8.828 1.00 33.06 276 ASN A N 1
ATOM 2163 C CA . ASN A 1 276 ? 20.336 31.885 -8.578 1.00 33.06 276 ASN A CA 1
ATOM 2164 C C . ASN A 1 276 ? 19.379 32.922 -7.990 1.00 33.06 276 ASN A C 1
ATOM 2166 O O . ASN A 1 276 ? 18.222 32.979 -8.469 1.00 33.06 276 ASN A O 1
#

Secondary structure (DSSP, 8-state):
----PPPP-PPPP-GGGS-HHHHHHHHHHHHHHHHHTT-EEE-TTSTTTTTSTTSSEEEPP--SSPPP--HHHHHHHHHHHHHHHHHHHHHHT-HHHHHHHHTTHHHH-HHHHHHHHHHHHHHHHT----------EEEEEE-TTT--EEEEEEE-S----HHHHHHHHHHHHHHHHHHHHHHT--GGGS----HHHHHHHHHHHHHHHHT-TT--EEEE--SS-TTHHHHHHHHHHHHHHH---EEEE-HHHHHHHEEE-TTS-EEE--------

InterPro domains:
  IPR005615 Glutathione synthase [PF03917] (22-254)
  IPR005615 Glutathione synthase [PTHR11130] (12-268)
  IPR014049 Glutathione synthase, N-terminal, eukaryotic [G3DSA:3.30.1490.80] (13-101)
  IPR014049 Glutathione synthase, N-terminal, eukaryotic [G3DSA:3.30.1490.80] (143-197)
  IPR037013 Glutathione synthase, substrate-binding domain superfamily [G3DSA:3.40.50.1760] (198-274)

pLDDT: mean 93.68, std 13.53, range [32.5, 98.81]